Protein AF-A0A1B6DDQ6-F1 (afdb_monomer)

Sequence (198 aa):
MDGQNCTFGACGAVAGVKNPIALARSICDAQRMPLTLGRVPPCLLVGSGANSWAKENNITTVDPVTLISEKALKTNHYCKKKLAKYEAFINDKNVTLNIEESPLDTIGAVAIDNEGNIAAACSSGGVMLKHSGRVGQAAAYGSGCWADKAVGIVTSGCGEYLMLTNLARETARTLENSNMATTGVYNSITNNFIRKCY

Structure (mmCIF, N/CA/C/O backbone):
data_AF-A0A1B6DDQ6-F1
#
_entry.id   AF-A0A1B6DDQ6-F1
#
loop_
_atom_site.group_PDB
_atom_site.id
_atom_site.type_symbol
_atom_site.label_atom_id
_atom_site.label_alt_id
_atom_site.label_comp_id
_atom_site.label_asym_id
_atom_site.label_entity_id
_atom_site.label_seq_id
_atom_site.pdbx_PDB_ins_code
_atom_site.Cartn_x
_atom_site.Cartn_y
_atom_site.Cartn_z
_atom_site.occupancy
_atom_site.B_iso_or_equiv
_atom_site.auth_seq_id
_atom_site.auth_comp_id
_atom_site.auth_asym_id
_atom_site.auth_atom_id
_atom_site.pdbx_PDB_model_num
ATOM 1 N N . MET A 1 1 ? 2.138 -3.687 -7.253 1.00 97.56 1 MET A N 1
ATOM 2 C CA . MET A 1 1 ? 2.596 -3.157 -8.548 1.00 97.56 1 MET A CA 1
ATOM 3 C C . MET A 1 1 ? 3.413 -4.232 -9.232 1.00 97.56 1 MET A C 1
ATOM 5 O O . MET A 1 1 ? 4.200 -4.889 -8.556 1.00 97.56 1 MET A O 1
ATOM 9 N N . ASP A 1 2 ? 3.172 -4.425 -10.521 1.00 97.50 2 ASP A N 1
ATOM 10 C CA . ASP A 1 2 ? 3.933 -5.320 -11.396 1.00 97.50 2 ASP A CA 1
ATOM 11 C C . ASP A 1 2 ? 4.871 -4.463 -12.254 1.00 97.50 2 ASP A C 1
ATOM 13 O O . ASP A 1 2 ? 4.400 -3.603 -13.002 1.00 97.50 2 ASP A O 1
ATOM 17 N N . GLY A 1 3 ? 6.179 -4.671 -12.109 1.00 96.19 3 GLY A N 1
ATOM 18 C CA . GLY A 1 3 ? 7.209 -3.886 -12.780 1.00 96.19 3 GLY A CA 1
ATOM 19 C C . GLY A 1 3 ? 7.394 -4.215 -14.258 1.00 96.19 3 GLY A C 1
ATOM 20 O O . GLY A 1 3 ? 7.932 -3.392 -14.997 1.00 96.19 3 GLY A O 1
ATOM 21 N N . GLN A 1 4 ? 6.902 -5.365 -14.727 1.00 94.06 4 GLN A N 1
ATOM 22 C CA . GLN A 1 4 ? 6.989 -5.737 -16.139 1.00 94.06 4 GLN A CA 1
ATOM 23 C C . GLN A 1 4 ? 6.049 -4.876 -16.994 1.00 94.06 4 GLN A C 1
ATOM 25 O O . GLN A 1 4 ? 6.443 -4.361 -18.043 1.00 94.06 4 GLN A O 1
ATOM 30 N N . ASN A 1 5 ? 4.814 -4.708 -16.514 1.00 90.44 5 ASN A N 1
ATOM 31 C CA . ASN A 1 5 ? 3.720 -4.060 -17.242 1.00 90.44 5 ASN A CA 1
ATOM 32 C C . ASN A 1 5 ? 3.344 -2.685 -16.671 1.00 90.44 5 ASN A C 1
ATOM 34 O O . ASN A 1 5 ? 2.422 -2.040 -17.166 1.00 90.44 5 ASN A O 1
ATOM 38 N N . CYS A 1 6 ? 4.020 -2.252 -15.604 1.00 88.88 6 CYS A N 1
ATOM 39 C CA . CYS A 1 6 ? 3.721 -1.035 -14.846 1.00 88.88 6 CYS A CA 1
ATOM 40 C C . CYS A 1 6 ? 2.265 -0.954 -14.338 1.00 88.88 6 CYS A C 1
ATOM 42 O O . CYS A 1 6 ? 1.764 0.135 -14.058 1.00 88.88 6 CYS A O 1
ATOM 44 N N . THR A 1 7 ? 1.569 -2.090 -14.200 1.00 95.69 7 THR A N 1
ATOM 45 C CA . THR A 1 7 ? 0.194 -2.124 -13.681 1.00 95.69 7 THR A CA 1
ATOM 46 C C . THR A 1 7 ? 0.183 -1.979 -12.163 1.00 95.69 7 THR A C 1
ATOM 48 O O . THR A 1 7 ? 1.021 -2.550 -11.449 1.00 95.69 7 THR A O 1
ATOM 51 N N . PHE A 1 8 ? -0.804 -1.249 -11.648 1.00 97.88 8 PHE A N 1
ATOM 52 C CA . PHE A 1 8 ? -0.940 -0.960 -10.225 1.00 97.88 8 PHE A CA 1
ATOM 53 C C . PHE A 1 8 ? -2.370 -1.194 -9.763 1.00 97.88 8 PHE A C 1
ATOM 55 O O . PHE A 1 8 ? -3.286 -0.561 -10.264 1.00 97.88 8 PHE A O 1
ATOM 62 N N . GLY A 1 9 ? -2.563 -2.066 -8.779 1.00 98.31 9 GLY A N 1
ATOM 63 C CA . GLY A 1 9 ? -3.847 -2.239 -8.110 1.00 98.31 9 GLY A CA 1
ATOM 64 C C . GLY A 1 9 ? -3.752 -1.856 -6.643 1.00 98.31 9 GLY A C 1
ATOM 65 O O . GLY A 1 9 ? -2.768 -2.187 -5.977 1.00 98.31 9 GLY A O 1
ATOM 66 N N . ALA A 1 10 ? -4.778 -1.179 -6.139 1.00 98.56 10 ALA A N 1
ATOM 67 C CA . ALA A 1 10 ? -4.873 -0.782 -4.745 1.00 98.56 10 ALA A CA 1
ATOM 68 C C . ALA A 1 10 ? -6.317 -0.764 -4.242 1.00 98.56 10 ALA A C 1
ATOM 70 O O . ALA A 1 10 ? -7.275 -0.602 -5.000 1.00 98.56 10 ALA A O 1
ATOM 71 N N . CYS A 1 11 ? -6.460 -0.881 -2.924 1.00 98.50 11 CYS A N 1
ATOM 72 C CA . CYS A 1 11 ? -7.722 -0.657 -2.240 1.00 98.50 11 CYS A CA 1
ATOM 73 C C . CYS A 1 11 ? -7.533 0.194 -0.980 1.00 98.50 11 CYS A C 1
ATOM 75 O O . CYS A 1 11 ? -6.566 0.005 -0.242 1.00 98.50 11 CYS A O 1
ATOM 77 N N . GLY A 1 12 ? -8.464 1.110 -0.713 1.00 97.69 12 GLY A N 1
ATOM 78 C CA . GLY A 1 12 ? -8.412 2.018 0.438 1.00 97.69 12 GLY A CA 1
ATOM 79 C C . GLY A 1 12 ? -9.696 2.008 1.263 1.00 97.69 12 GLY A C 1
ATOM 80 O O . GLY A 1 12 ? -10.779 1.761 0.740 1.00 97.69 12 GLY A O 1
ATOM 81 N N . ALA A 1 13 ? -9.580 2.283 2.565 1.00 96.88 13 ALA A N 1
ATOM 82 C CA . ALA A 1 13 ? -10.722 2.377 3.485 1.00 96.88 13 ALA A CA 1
ATOM 83 C C . ALA A 1 13 ? -11.722 1.201 3.367 1.00 96.88 13 ALA A C 1
ATOM 85 O O . ALA A 1 13 ? -12.933 1.391 3.448 1.00 96.88 13 ALA A O 1
ATOM 86 N N . VAL A 1 14 ? -11.211 -0.014 3.145 1.00 96.38 14 VAL A N 1
ATOM 87 C CA . VAL A 1 14 ? -12.024 -1.218 2.960 1.00 96.38 14 VAL A CA 1
ATOM 88 C C . VAL A 1 14 ? -12.113 -1.996 4.271 1.00 96.38 14 VAL A C 1
ATOM 90 O O . VAL A 1 14 ? -11.100 -2.353 4.869 1.00 96.38 14 VAL A O 1
ATOM 93 N N . ALA A 1 15 ? -13.337 -2.244 4.730 1.00 95.62 15 ALA A N 1
ATOM 94 C CA . ALA A 1 15 ? -13.612 -3.076 5.895 1.00 95.62 15 ALA A CA 1
ATOM 95 C C . ALA A 1 15 ? -14.066 -4.476 5.460 1.00 95.62 15 ALA A C 1
ATOM 97 O O . ALA A 1 15 ? -14.663 -4.641 4.393 1.00 95.62 15 ALA A O 1
ATOM 98 N N . GLY A 1 16 ? -13.790 -5.479 6.296 1.00 96.44 16 GLY A N 1
ATOM 99 C CA . GLY A 1 16 ? -14.309 -6.837 6.115 1.00 96.44 16 GLY A CA 1
ATOM 100 C C . GLY A 1 16 ? -13.678 -7.628 4.969 1.00 96.44 16 GLY A C 1
ATOM 101 O O . GLY A 1 16 ? -14.209 -8.663 4.594 1.00 96.44 16 GLY A O 1
ATOM 102 N N . VAL A 1 17 ? -12.555 -7.187 4.400 1.00 97.88 17 VAL A N 1
ATOM 103 C CA . VAL A 1 17 ? -11.756 -7.992 3.460 1.00 97.88 17 VAL A CA 1
ATOM 104 C C . VAL A 1 17 ? -10.605 -8.611 4.241 1.00 97.88 17 VAL A C 1
ATOM 106 O O . VAL A 1 17 ? -9.775 -7.880 4.779 1.00 97.88 17 VAL A O 1
ATOM 109 N N . LYS A 1 18 ? -10.544 -9.949 4.312 1.00 97.56 18 LYS A N 1
ATOM 110 C CA . LYS A 1 18 ? -9.567 -10.656 5.162 1.00 97.56 18 LYS A CA 1
ATOM 111 C C . LYS A 1 18 ? -8.121 -10.349 4.763 1.00 97.56 18 LYS A C 1
ATOM 113 O O . LYS A 1 18 ? -7.266 -10.191 5.624 1.00 97.56 18 LYS A O 1
ATOM 118 N N . ASN A 1 19 ? -7.862 -10.253 3.459 1.00 97.62 19 ASN A N 1
ATOM 119 C CA . ASN A 1 19 ? -6.538 -9.984 2.904 1.00 97.62 19 ASN A CA 1
ATOM 120 C C . ASN A 1 19 ? -6.630 -8.824 1.898 1.00 97.62 19 ASN A C 1
ATOM 122 O O . ASN A 1 19 ? -6.838 -9.078 0.709 1.00 97.62 19 ASN A O 1
ATOM 126 N N . PRO A 1 20 ? -6.479 -7.556 2.328 1.00 98.00 20 PRO A N 1
ATOM 127 C CA . PRO A 1 20 ? -6.556 -6.403 1.425 1.00 98.00 20 PRO A CA 1
ATOM 128 C C . PRO A 1 20 ? -5.587 -6.489 0.238 1.00 98.00 20 PRO A C 1
ATOM 130 O O . PRO A 1 20 ? -5.920 -6.065 -0.864 1.00 98.00 20 PRO A O 1
ATOM 133 N N . ILE A 1 21 ? -4.419 -7.116 0.420 1.00 98.25 21 ILE A N 1
ATOM 134 C CA . ILE A 1 21 ? -3.453 -7.281 -0.671 1.00 98.25 21 ILE A CA 1
ATOM 135 C C . ILE A 1 21 ? -3.954 -8.206 -1.793 1.00 98.25 21 ILE A C 1
ATOM 137 O O . ILE A 1 21 ? -3.622 -7.984 -2.953 1.00 98.25 21 ILE A O 1
ATOM 141 N N . ALA A 1 22 ? -4.802 -9.194 -1.484 1.00 98.38 22 ALA A N 1
ATOM 142 C CA . ALA A 1 22 ? -5.423 -10.046 -2.499 1.00 98.38 22 ALA A CA 1
ATOM 143 C C . ALA A 1 22 ? -6.441 -9.260 -3.342 1.00 98.38 22 ALA A C 1
ATOM 145 O O . ALA A 1 22 ? -6.517 -9.441 -4.556 1.00 98.38 22 ALA A O 1
ATOM 146 N N . LEU A 1 23 ? -7.168 -8.327 -2.717 1.00 98.56 23 LEU A N 1
ATOM 147 C CA . LEU A 1 23 ? -8.045 -7.397 -3.426 1.00 98.56 23 LEU A CA 1
ATOM 148 C C . LEU A 1 23 ? -7.253 -6.444 -4.325 1.00 98.56 23 LEU A C 1
ATOM 150 O O . LEU A 1 23 ? -7.570 -6.313 -5.504 1.00 98.56 23 LEU A O 1
ATOM 154 N N . ALA A 1 24 ? -6.186 -5.837 -3.803 1.00 98.50 24 ALA A N 1
ATOM 155 C CA . ALA A 1 24 ? -5.287 -5.005 -4.598 1.00 98.50 24 ALA A CA 1
ATOM 156 C C . ALA A 1 24 ? -4.697 -5.779 -5.794 1.00 98.50 24 ALA A C 1
ATOM 158 O O . ALA A 1 24 ? -4.642 -5.248 -6.901 1.00 98.50 24 ALA A O 1
ATOM 159 N N . ARG A 1 25 ? -4.322 -7.052 -5.602 1.00 98.06 25 ARG A N 1
ATOM 160 C CA . ARG A 1 25 ? -3.847 -7.928 -6.680 1.00 98.06 25 ARG A CA 1
ATOM 161 C C . ARG A 1 25 ? -4.918 -8.169 -7.747 1.00 98.06 25 ARG A C 1
ATOM 163 O O . ARG A 1 25 ? -4.622 -7.977 -8.918 1.00 98.06 25 ARG A O 1
ATOM 170 N N . SER A 1 26 ? -6.149 -8.503 -7.357 1.00 98.06 26 SER A N 1
ATOM 171 C CA . SER A 1 26 ? -7.269 -8.678 -8.297 1.00 98.06 26 SER A CA 1
ATOM 172 C C . SER A 1 26 ? -7.524 -7.420 -9.139 1.00 98.06 26 SER A C 1
ATOM 174 O O . SER A 1 26 ? -7.679 -7.518 -10.353 1.00 98.06 26 SER A O 1
ATOM 176 N N . ILE A 1 27 ? -7.491 -6.232 -8.522 1.00 98.19 27 ILE A N 1
ATOM 177 C CA . ILE A 1 27 ? -7.623 -4.943 -9.226 1.00 98.19 27 ILE A CA 1
ATOM 178 C C . ILE A 1 27 ? -6.448 -4.719 -10.195 1.00 98.19 27 ILE A C 1
ATOM 180 O O . ILE A 1 27 ? -6.629 -4.196 -11.293 1.00 98.19 27 ILE A O 1
ATOM 184 N N . CYS A 1 28 ? -5.235 -5.121 -9.805 1.00 97.50 28 CYS A N 1
ATOM 185 C CA . CYS A 1 28 ? -4.045 -5.042 -10.654 1.00 97.50 28 CYS A CA 1
ATOM 186 C C . CYS A 1 28 ? -4.171 -5.945 -11.888 1.00 97.50 28 CYS A C 1
ATOM 188 O O . CYS A 1 28 ? -3.919 -5.502 -13.004 1.00 97.50 28 CYS A O 1
ATOM 190 N N . ASP A 1 29 ? -4.586 -7.196 -11.691 1.00 96.12 29 ASP A N 1
ATOM 191 C CA . ASP A 1 29 ? -4.710 -8.181 -12.767 1.00 96.12 29 ASP A CA 1
ATOM 192 C C . ASP A 1 29 ? -5.837 -7.806 -13.744 1.00 96.12 29 ASP A C 1
ATOM 194 O O . ASP A 1 29 ? -5.683 -7.960 -14.955 1.00 96.12 29 ASP A O 1
ATOM 198 N N . ALA A 1 30 ? -6.939 -7.235 -13.243 1.00 95.19 30 ALA A N 1
ATOM 199 C CA . ALA A 1 30 ? -8.066 -6.794 -14.065 1.00 95.19 30 ALA A CA 1
ATOM 200 C C . ALA A 1 30 ? -7.700 -5.700 -15.084 1.00 95.19 30 ALA A C 1
ATOM 202 O O . ALA A 1 30 ? -8.363 -5.583 -16.110 1.00 95.19 30 ALA A O 1
ATOM 203 N N . GLN A 1 31 ? -6.627 -4.933 -14.857 1.00 94.69 31 GLN A N 1
ATOM 204 C CA . GLN A 1 31 ? -6.143 -3.929 -15.817 1.00 94.69 31 GLN A CA 1
ATOM 205 C C . GLN A 1 31 ? -5.572 -4.526 -17.102 1.00 94.69 31 GLN A C 1
ATOM 207 O O . GLN A 1 31 ? -5.441 -3.814 -18.095 1.00 94.69 31 GLN A O 1
ATOM 212 N N . ARG A 1 32 ? -5.257 -5.825 -17.112 1.00 90.25 32 ARG A N 1
ATOM 213 C CA . ARG A 1 32 ? -4.755 -6.521 -18.303 1.00 90.25 32 ARG A CA 1
ATOM 214 C C . ARG A 1 32 ? -5.850 -6.771 -19.343 1.00 90.25 32 ARG A C 1
ATOM 216 O O . ARG A 1 32 ? -5.534 -7.094 -20.482 1.00 90.25 32 ARG A O 1
ATOM 223 N N . MET A 1 33 ? -7.120 -6.622 -18.959 1.00 89.62 33 MET A N 1
ATOM 224 C CA . MET A 1 33 ? -8.271 -6.876 -19.820 1.00 89.62 33 MET A CA 1
ATOM 225 C C . MET A 1 33 ? -9.083 -5.589 -20.005 1.00 89.62 33 MET A C 1
ATOM 227 O O . MET A 1 33 ? -9.480 -4.978 -19.013 1.00 89.62 33 MET A O 1
ATOM 231 N N . PRO A 1 34 ? -9.374 -5.156 -21.244 1.00 87.69 34 PRO A N 1
ATOM 232 C CA . PRO A 1 34 ? -10.226 -3.995 -21.468 1.00 87.69 34 PRO A CA 1
ATOM 233 C C . PRO A 1 34 ? -11.665 -4.290 -21.028 1.00 87.69 34 PRO A C 1
ATOM 235 O O . PRO A 1 34 ? -12.153 -5.416 -21.146 1.00 87.69 34 PRO A O 1
ATOM 238 N N . LEU A 1 35 ? -12.374 -3.263 -20.562 1.00 91.06 35 LEU A N 1
ATOM 239 C CA . LEU A 1 35 ? -13.801 -3.378 -20.280 1.00 91.06 35 LEU A CA 1
ATOM 240 C C . LEU A 1 35 ? -14.626 -3.108 -21.543 1.00 91.06 35 LEU A C 1
ATOM 242 O O . LEU A 1 35 ? -14.192 -2.439 -22.485 1.00 91.06 35 LEU A O 1
ATOM 246 N N . THR A 1 36 ? -15.869 -3.591 -21.536 1.00 91.69 36 THR A N 1
ATOM 247 C CA . THR A 1 36 ? -16.839 -3.300 -22.597 1.00 91.69 36 THR A CA 1
ATOM 248 C C . THR A 1 36 ? -17.023 -1.794 -22.789 1.00 91.69 36 THR A C 1
ATOM 250 O O . THR A 1 36 ? -16.913 -1.010 -21.837 1.00 91.69 36 THR A O 1
ATOM 253 N N . LEU A 1 37 ? -17.339 -1.404 -24.029 1.00 93.56 37 LEU A N 1
ATOM 254 C CA . LEU A 1 37 ? -17.532 -0.009 -24.446 1.00 93.56 37 LEU A CA 1
ATOM 255 C C . LEU A 1 37 ? -16.270 0.864 -24.307 1.00 93.56 37 LEU A C 1
ATOM 257 O O . LEU A 1 37 ? -16.374 2.068 -24.096 1.00 93.56 37 LEU A O 1
ATOM 261 N N . GLY A 1 38 ? -15.076 0.266 -24.398 1.00 90.56 38 GLY A N 1
ATOM 262 C CA . GLY A 1 38 ? -13.806 1.000 -24.348 1.00 90.56 38 GLY A CA 1
ATOM 263 C C . GLY A 1 38 ? -13.482 1.593 -22.975 1.00 90.56 38 GLY A C 1
ATOM 264 O O . GLY A 1 38 ? -12.662 2.503 -22.872 1.00 90.56 38 GLY A O 1
ATOM 265 N N . ARG A 1 39 ? -14.131 1.108 -21.910 1.00 92.94 39 ARG A N 1
ATOM 266 C CA . ARG A 1 39 ? -13.867 1.579 -20.549 1.00 92.94 39 ARG A CA 1
ATOM 267 C C . ARG A 1 39 ? -12.510 1.074 -20.054 1.00 92.94 39 ARG A C 1
ATOM 269 O O . ARG A 1 39 ? -12.088 -0.042 -20.358 1.00 92.94 39 ARG A O 1
ATOM 276 N N . VAL A 1 40 ? -11.859 1.897 -19.238 1.00 92.25 40 VAL A N 1
ATOM 277 C CA . VAL A 1 40 ? -10.576 1.574 -18.606 1.00 92.25 40 VAL A CA 1
ATOM 278 C C . VAL A 1 40 ? -10.838 0.922 -17.242 1.00 92.25 40 VAL A C 1
ATOM 280 O O . VAL A 1 40 ? -11.601 1.487 -16.451 1.00 92.25 40 VAL A O 1
ATOM 283 N N . PRO A 1 41 ? -10.252 -0.253 -16.947 1.00 95.06 41 PRO A N 1
ATOM 284 C CA . PRO A 1 41 ? -10.349 -0.868 -15.626 1.00 95.06 41 PRO A CA 1
ATOM 285 C C . PRO A 1 41 ? -9.794 0.045 -14.519 1.00 95.06 41 PRO A C 1
ATOM 287 O O . PRO A 1 41 ? -8.826 0.774 -14.750 1.00 95.06 41 PRO A O 1
ATOM 290 N N . PRO A 1 42 ? -10.362 0.010 -13.302 1.00 96.56 42 PRO A N 1
ATOM 291 C CA . PRO A 1 42 ? -9.855 0.812 -12.198 1.00 96.56 42 PRO A CA 1
ATOM 292 C C . PRO A 1 42 ? -8.483 0.308 -11.726 1.00 96.56 42 PRO A C 1
ATOM 294 O O . PRO A 1 42 ? -8.228 -0.893 -11.691 1.00 96.56 42 PRO A O 1
ATOM 297 N N . CYS A 1 43 ? -7.628 1.227 -11.279 1.00 97.25 43 CYS A N 1
ATOM 298 C CA . CYS A 1 43 ? -6.375 0.911 -10.582 1.00 97.25 43 CYS A CA 1
ATOM 299 C C . CYS A 1 43 ? -6.480 1.059 -9.052 1.00 97.25 43 CYS A C 1
ATOM 301 O O . CYS A 1 43 ? -5.635 0.565 -8.307 1.00 97.25 43 CYS A O 1
ATOM 303 N N . LEU A 1 44 ? -7.537 1.715 -8.568 1.00 98.25 44 LEU A N 1
ATOM 304 C CA . LEU A 1 44 ? -7.804 1.954 -7.154 1.00 98.25 44 LEU A CA 1
ATOM 305 C C . LEU A 1 44 ? -9.313 1.913 -6.900 1.00 98.25 44 LEU A C 1
ATOM 307 O O . LEU A 1 44 ? -10.075 2.598 -7.580 1.00 98.25 44 LEU A O 1
ATOM 311 N N . LEU A 1 45 ? -9.736 1.156 -5.888 1.00 98.50 45 LEU A N 1
ATOM 312 C CA . LEU A 1 45 ? -11.113 1.158 -5.387 1.00 98.50 45 LEU A CA 1
ATOM 313 C C . LEU A 1 45 ? -11.136 1.428 -3.884 1.00 98.50 45 LEU A C 1
ATOM 315 O O . LEU A 1 45 ? -10.224 1.042 -3.156 1.00 98.50 45 LEU A O 1
ATOM 319 N N . VAL A 1 46 ? -12.193 2.066 -3.385 1.00 98.44 46 VAL A N 1
ATOM 320 C CA . VAL A 1 46 ? -12.308 2.387 -1.955 1.00 98.44 46 VAL A CA 1
ATOM 321 C C . VAL A 1 46 ? -13.668 2.021 -1.374 1.00 98.44 46 VAL A C 1
ATOM 323 O O . VAL A 1 46 ? -14.648 1.854 -2.103 1.00 98.44 46 VAL A O 1
ATOM 326 N N . GLY A 1 47 ? -13.722 1.895 -0.048 1.00 97.06 47 GLY A N 1
ATOM 327 C CA . GLY A 1 47 ? -14.972 1.783 0.703 1.00 97.06 47 GLY A CA 1
ATOM 328 C C . GLY A 1 47 ? -15.867 0.626 0.250 1.00 97.06 47 GLY A C 1
ATOM 329 O O . GLY A 1 47 ? -15.412 -0.503 0.051 1.00 97.06 47 GLY A O 1
ATOM 330 N N . SER A 1 48 ? -17.162 0.909 0.092 1.00 96.88 48 SER A N 1
ATOM 331 C CA . SER A 1 48 ? -18.171 -0.080 -0.310 1.00 96.88 48 SER A CA 1
ATOM 332 C C . SER A 1 48 ? -17.980 -0.599 -1.739 1.00 96.88 48 SER A C 1
ATOM 334 O O . SER A 1 48 ? -18.255 -1.772 -1.991 1.00 96.88 48 SER A O 1
ATOM 336 N N . GLY A 1 49 ? -17.459 0.221 -2.658 1.00 97.75 49 GLY A N 1
ATOM 337 C CA . GLY A 1 49 ? -17.144 -0.20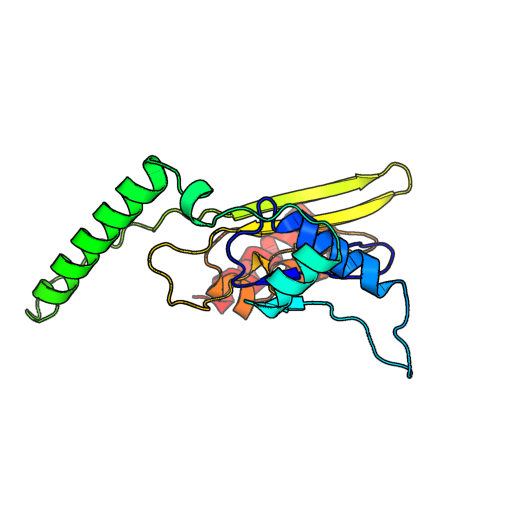7 -4.025 1.00 97.75 49 GLY A CA 1
ATOM 338 C C . GLY A 1 49 ? -16.047 -1.273 -4.051 1.00 97.75 49 GLY A C 1
ATOM 339 O O . GLY A 1 49 ? -16.195 -2.302 -4.703 1.00 97.75 49 GLY A O 1
ATOM 340 N N . ALA A 1 50 ? -14.996 -1.088 -3.246 1.00 98.19 50 ALA A N 1
ATOM 341 C CA . ALA A 1 50 ? -13.945 -2.091 -3.064 1.00 98.19 50 ALA A CA 1
ATOM 342 C C . 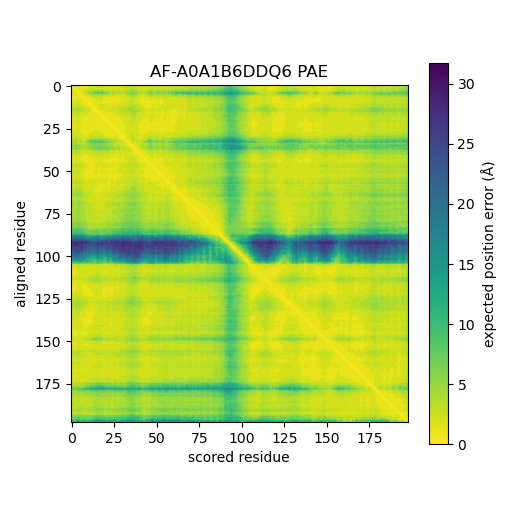ALA A 1 50 ? -14.470 -3.389 -2.421 1.00 98.19 50 ALA A C 1
ATOM 344 O O . ALA A 1 50 ? -14.054 -4.483 -2.798 1.00 98.19 50 ALA A O 1
ATOM 345 N N . ASN A 1 51 ? -15.403 -3.285 -1.469 1.00 97.12 51 ASN A N 1
ATOM 346 C CA . ASN A 1 51 ? -16.035 -4.456 -0.851 1.00 97.12 51 ASN A CA 1
ATOM 347 C C . ASN A 1 51 ? -16.922 -5.228 -1.847 1.00 97.12 51 ASN A C 1
ATOM 349 O O . ASN A 1 51 ? -16.906 -6.457 -1.854 1.00 97.12 51 ASN A O 1
ATOM 353 N N . SER A 1 52 ? -17.654 -4.516 -2.707 1.00 98.06 52 SER A N 1
ATOM 354 C CA . SER A 1 52 ? -18.487 -5.124 -3.756 1.00 98.06 52 SER A CA 1
ATOM 355 C C . SER A 1 52 ? -17.619 -5.866 -4.771 1.00 98.06 52 SER A C 1
ATOM 357 O O . SER A 1 52 ? -17.847 -7.048 -5.013 1.00 98.06 52 SER A O 1
ATOM 359 N N . TRP A 1 53 ? -16.529 -5.235 -5.225 1.00 98.12 53 TRP A N 1
ATOM 360 C CA . TRP A 1 53 ? -15.529 -5.881 -6.078 1.00 98.12 53 TRP A CA 1
ATOM 361 C C . TRP A 1 53 ? -14.969 -7.160 -5.449 1.00 98.12 53 TRP A C 1
ATOM 363 O O . TRP A 1 53 ? -14.824 -8.174 -6.130 1.00 98.12 53 TRP A O 1
ATOM 373 N N . ALA A 1 54 ? -14.663 -7.130 -4.146 1.00 98.19 54 ALA A N 1
ATOM 374 C CA . ALA A 1 54 ? -14.158 -8.300 -3.436 1.00 98.19 54 ALA A CA 1
ATOM 375 C C . ALA A 1 54 ? -15.140 -9.480 -3.504 1.00 98.19 54 ALA A C 1
ATOM 377 O O . ALA A 1 54 ? -14.722 -10.600 -3.788 1.00 98.19 54 ALA A O 1
ATOM 378 N N . LYS A 1 55 ? -16.437 -9.225 -3.306 1.00 97.56 55 LYS A N 1
ATOM 379 C CA . LYS A 1 55 ? -17.486 -10.252 -3.395 1.00 97.56 55 LYS A CA 1
ATOM 380 C C . LYS A 1 55 ? -17.635 -10.793 -4.815 1.00 97.56 55 LYS A C 1
ATOM 382 O O . LYS A 1 55 ? -17.658 -12.004 -4.999 1.00 97.56 55 LYS A O 1
ATOM 387 N N . GLU A 1 56 ? -17.688 -9.907 -5.806 1.00 97.25 56 GLU A N 1
ATOM 388 C CA . GLU A 1 56 ? -17.831 -10.266 -7.224 1.00 97.25 56 GLU A CA 1
ATOM 389 C C . GLU A 1 56 ? -16.654 -11.109 -7.738 1.00 97.25 56 GLU A C 1
ATOM 391 O O . GLU A 1 56 ? -16.838 -12.000 -8.562 1.00 97.25 56 GLU A O 1
ATOM 396 N N . ASN A 1 57 ? -15.450 -10.868 -7.212 1.00 97.06 57 ASN A N 1
ATOM 397 C CA . ASN A 1 57 ? -14.223 -11.565 -7.603 1.00 97.06 57 ASN A CA 1
ATOM 398 C C . ASN A 1 57 ? -13.829 -12.695 -6.633 1.00 97.06 57 ASN A C 1
ATOM 400 O O . ASN A 1 57 ? -12.676 -13.123 -6.627 1.00 97.06 57 ASN A O 1
ATOM 404 N N . ASN A 1 58 ? -14.765 -13.189 -5.814 1.00 97.19 58 ASN A N 1
ATOM 405 C CA . ASN A 1 58 ? -14.564 -14.318 -4.892 1.00 97.19 58 ASN A CA 1
ATOM 406 C C . ASN A 1 58 ? -13.397 -14.141 -3.895 1.00 97.19 58 ASN A C 1
ATOM 408 O O . ASN A 1 58 ? -12.772 -15.110 -3.458 1.00 97.19 58 ASN A O 1
ATOM 412 N N . ILE A 1 59 ? -13.095 -12.903 -3.502 1.00 98.06 59 ILE A N 1
ATOM 413 C CA . ILE A 1 59 ? -12.105 -12.599 -2.467 1.00 98.06 59 ILE A CA 1
ATOM 414 C C . ILE A 1 59 ? -12.757 -12.766 -1.095 1.00 98.06 59 ILE A C 1
ATOM 416 O O . ILE A 1 59 ? -13.850 -12.262 -0.843 1.00 98.06 59 ILE A O 1
ATOM 420 N N . THR A 1 60 ? -12.066 -13.437 -0.169 1.00 97.88 60 THR A N 1
ATOM 421 C CA . THR A 1 60 ? -12.598 -13.728 1.168 1.00 97.88 60 THR A CA 1
ATOM 422 C C . THR A 1 60 ? -12.978 -12.459 1.936 1.00 97.88 60 THR A C 1
ATOM 424 O O . THR A 1 60 ? -12.112 -11.711 2.412 1.00 97.88 60 THR A O 1
ATOM 427 N N . THR A 1 61 ? -14.283 -12.270 2.126 1.00 97.81 61 THR A N 1
ATOM 428 C CA . THR A 1 61 ? -14.848 -11.265 3.027 1.00 97.81 61 THR A CA 1
ATOM 429 C C . THR A 1 61 ? -15.284 -11.891 4.347 1.00 97.81 61 THR A C 1
ATOM 431 O O . THR A 1 61 ? -15.793 -13.008 4.368 1.00 97.81 61 THR A O 1
ATOM 434 N N . VAL A 1 62 ? -15.106 -11.163 5.442 1.00 97.69 62 VAL A N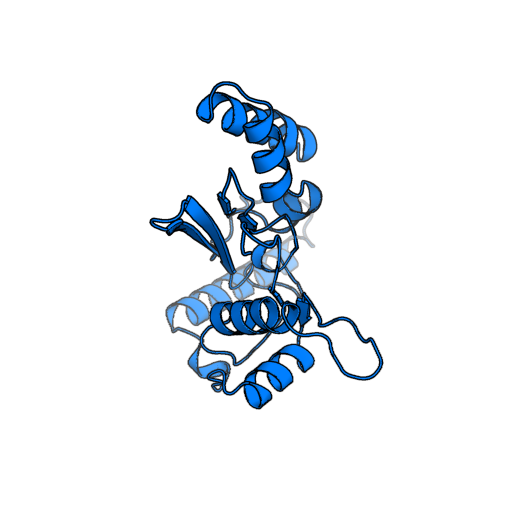 1
ATOM 435 C CA . VAL A 1 62 ? -15.466 -11.557 6.809 1.00 97.69 62 VAL A CA 1
ATOM 436 C C . VAL A 1 62 ? -16.173 -10.403 7.510 1.00 97.69 62 VAL A C 1
ATOM 438 O O . VAL A 1 62 ? -16.100 -9.256 7.061 1.00 97.69 62 VAL A O 1
ATOM 441 N N . ASP A 1 63 ? -16.820 -10.685 8.638 1.00 97.31 63 ASP A N 1
ATOM 442 C CA . ASP A 1 63 ? -17.285 -9.625 9.530 1.00 97.31 63 ASP A CA 1
ATOM 443 C C . ASP A 1 63 ? -16.067 -8.809 10.022 1.00 97.31 63 ASP A C 1
ATOM 445 O O . ASP A 1 63 ? -15.128 -9.405 10.570 1.00 97.31 63 ASP A O 1
ATOM 449 N N . PRO A 1 64 ? -16.042 -7.469 9.838 1.00 95.56 64 PRO A N 1
ATOM 450 C CA . PRO A 1 64 ? -14.960 -6.611 10.314 1.00 95.56 64 PRO A CA 1
ATOM 451 C C . PRO A 1 64 ? -14.576 -6.833 11.781 1.00 95.56 64 PRO A C 1
ATOM 453 O O . PRO A 1 64 ? -13.401 -6.690 12.115 1.00 95.56 64 PRO A O 1
ATOM 456 N N . VAL A 1 65 ? -15.524 -7.210 12.645 1.00 96.19 65 VAL A N 1
ATOM 457 C CA . VAL A 1 65 ? -15.275 -7.460 14.074 1.00 96.19 65 VAL A CA 1
ATOM 458 C C . VAL A 1 65 ? -14.282 -8.606 14.282 1.00 96.19 65 VAL A C 1
ATOM 460 O O . VAL A 1 65 ? -13.445 -8.534 15.178 1.00 96.19 65 VAL A O 1
ATOM 463 N N . THR A 1 66 ? -14.291 -9.619 13.412 1.00 96.62 66 THR A N 1
ATOM 464 C CA . THR A 1 66 ? -13.369 -10.768 13.498 1.00 96.62 66 THR A CA 1
ATOM 465 C C . THR A 1 66 ? -11.915 -10.412 13.191 1.00 96.62 66 THR A C 1
ATOM 467 O O . THR A 1 66 ? -11.011 -11.169 13.536 1.00 96.62 66 THR A O 1
ATOM 470 N N . LEU A 1 67 ? -11.671 -9.264 12.551 1.00 95.69 67 LEU A N 1
ATOM 471 C CA . LEU A 1 67 ? -10.325 -8.773 12.246 1.00 95.69 67 LEU A CA 1
ATOM 472 C C . LEU A 1 67 ? -9.708 -8.006 13.423 1.00 95.69 67 LEU A C 1
ATOM 474 O O . LEU A 1 67 ? -8.533 -7.640 13.378 1.00 95.69 67 LEU A O 1
ATOM 478 N N . ILE A 1 68 ? -10.488 -7.733 14.469 1.00 95.69 68 ILE A N 1
ATOM 479 C CA . ILE A 1 68 ? -10.047 -6.950 15.614 1.00 95.69 68 ILE A CA 1
ATOM 480 C C . ILE A 1 68 ? -9.437 -7.887 16.661 1.00 95.69 68 ILE A C 1
ATOM 482 O O . ILE A 1 68 ? -10.126 -8.700 17.270 1.00 95.69 68 ILE A O 1
ATOM 486 N N . SER A 1 69 ? -8.135 -7.741 16.913 1.00 94.50 69 SER A N 1
ATOM 487 C CA . SER A 1 69 ? -7.453 -8.485 17.977 1.00 94.50 69 SER A CA 1
ATOM 488 C C . SER A 1 69 ? -7.678 -7.860 19.357 1.00 94.50 69 SER A C 1
ATOM 490 O O . SER A 1 69 ? -7.873 -6.649 19.493 1.00 94.50 69 SER A O 1
ATOM 492 N N . GLU A 1 70 ? -7.544 -8.664 20.416 1.00 96.12 70 GLU A N 1
ATOM 493 C CA . GLU A 1 70 ? -7.590 -8.162 21.796 1.00 96.12 70 GLU A CA 1
ATOM 494 C C . GLU A 1 70 ? -6.545 -7.070 22.061 1.00 96.12 70 GLU A C 1
ATOM 496 O O . GLU A 1 70 ? -6.816 -6.090 22.760 1.00 96.12 70 GLU A O 1
ATOM 501 N N . LYS A 1 71 ? -5.345 -7.215 21.480 1.00 93.06 71 LYS A N 1
ATOM 502 C CA . LYS A 1 71 ? -4.281 -6.208 21.571 1.00 93.06 71 LYS A CA 1
ATOM 503 C C . LYS A 1 71 ? -4.733 -4.891 20.937 1.00 93.06 71 LYS A C 1
ATOM 505 O O . LYS A 1 71 ? -4.597 -3.848 21.571 1.00 93.06 71 LYS A O 1
ATOM 510 N N . ALA A 1 72 ? -5.321 -4.938 19.740 1.00 92.12 72 ALA A N 1
ATOM 511 C CA . ALA A 1 72 ? -5.820 -3.749 19.052 1.00 92.12 72 ALA A CA 1
ATOM 512 C C . ALA A 1 72 ? -6.938 -3.048 19.842 1.00 92.12 72 ALA A C 1
ATOM 514 O O . ALA A 1 72 ? -6.932 -1.820 19.939 1.00 92.12 72 ALA A O 1
ATOM 515 N N . LEU A 1 73 ? -7.849 -3.804 20.472 1.00 93.50 73 LEU A N 1
ATOM 516 C CA . LEU A 1 73 ? -8.883 -3.247 21.356 1.00 93.50 73 LEU A CA 1
ATOM 517 C C . LEU A 1 73 ? -8.279 -2.511 22.556 1.00 93.50 73 LEU A C 1
ATOM 519 O O . LEU A 1 73 ? -8.662 -1.373 22.839 1.00 93.50 73 LEU A O 1
ATOM 523 N N . LYS A 1 74 ? -7.311 -3.132 23.244 1.00 93.31 74 LYS A N 1
ATOM 524 C CA . LYS A 1 74 ? -6.619 -2.523 24.393 1.00 93.31 74 LYS A CA 1
ATOM 525 C C . LYS A 1 74 ? -5.896 -1.238 23.987 1.00 93.31 74 LYS A C 1
ATOM 527 O O . LYS A 1 74 ? -6.051 -0.219 24.662 1.00 93.31 74 LYS A O 1
ATOM 532 N N . THR A 1 75 ? -5.171 -1.256 22.867 1.00 90.94 75 THR A N 1
ATOM 533 C CA . THR A 1 75 ? -4.494 -0.067 22.332 1.00 90.94 75 THR A CA 1
ATOM 534 C C . THR A 1 75 ? -5.493 1.028 21.960 1.00 90.94 75 THR A C 1
ATOM 536 O O . THR A 1 75 ? -5.290 2.180 22.335 1.00 90.94 75 THR A O 1
ATOM 539 N N . ASN A 1 76 ? -6.608 0.693 21.301 1.00 91.88 76 ASN A N 1
ATOM 540 C CA . ASN A 1 76 ? -7.643 1.670 20.953 1.00 91.88 76 ASN A CA 1
ATOM 541 C C . ASN A 1 76 ? -8.227 2.350 22.200 1.00 91.88 76 ASN A C 1
ATOM 543 O O . ASN A 1 76 ? -8.333 3.576 22.240 1.00 91.88 76 ASN A O 1
ATOM 547 N N . HIS A 1 77 ? -8.555 1.567 23.232 1.00 92.75 77 HIS A N 1
ATOM 548 C CA . HIS A 1 77 ? -9.073 2.085 24.501 1.00 92.75 77 HIS A CA 1
ATOM 549 C C . HIS A 1 77 ? -8.074 3.005 25.203 1.00 92.75 77 HIS A C 1
ATOM 551 O O . HIS A 1 77 ? -8.440 4.086 25.666 1.00 92.75 77 HIS A O 1
ATOM 557 N N . TYR A 1 78 ? -6.801 2.603 25.247 1.00 90.88 78 TYR A N 1
ATOM 558 C CA . TYR A 1 78 ? -5.724 3.424 25.795 1.00 90.88 78 TYR A CA 1
ATOM 559 C C . TYR A 1 78 ? -5.597 4.758 25.046 1.00 90.88 78 TYR A C 1
ATOM 561 O O . TYR A 1 78 ? -5.619 5.817 25.676 1.00 90.88 78 TYR A O 1
ATOM 569 N N . CYS A 1 79 ? -5.548 4.729 23.710 1.00 89.81 79 CYS A N 1
ATOM 570 C CA . CYS A 1 79 ? -5.445 5.934 22.890 1.00 89.81 79 CYS A CA 1
ATOM 571 C C . CYS A 1 79 ? -6.656 6.861 23.067 1.00 89.81 79 CYS A C 1
ATOM 573 O O . CYS A 1 79 ? -6.465 8.065 23.210 1.00 89.81 79 CYS A O 1
ATOM 575 N N . LYS A 1 80 ? -7.886 6.328 23.132 1.00 91.38 80 LYS A N 1
ATOM 576 C CA . LYS A 1 80 ? -9.096 7.134 23.391 1.00 91.38 80 LYS A CA 1
ATOM 577 C C . LYS A 1 80 ? -9.055 7.817 24.755 1.00 91.38 80 LYS A C 1
ATOM 579 O O . LYS A 1 80 ? -9.364 8.999 24.858 1.00 91.38 80 LYS A O 1
ATOM 584 N N . LYS A 1 81 ? -8.636 7.095 25.802 1.00 90.38 81 LYS A N 1
ATOM 585 C CA . LYS A 1 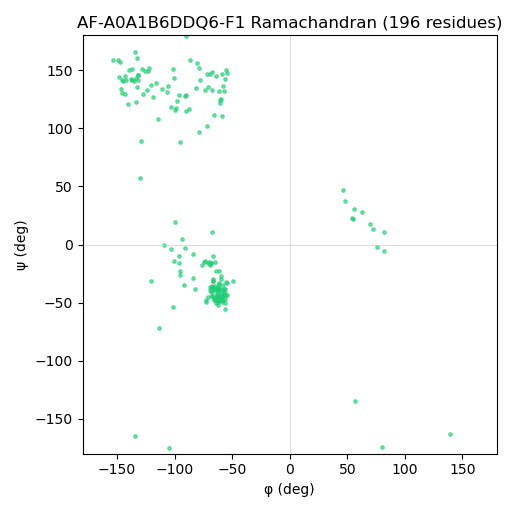81 ? -8.461 7.674 27.143 1.00 90.38 81 LYS A CA 1
ATOM 586 C C . LYS A 1 81 ? -7.389 8.761 27.163 1.00 90.38 81 LYS A C 1
ATOM 588 O O . LYS A 1 81 ? -7.572 9.766 27.843 1.00 90.38 81 LYS A O 1
ATOM 593 N N . LYS A 1 82 ? -6.276 8.560 26.447 1.00 87.00 82 LYS A N 1
ATOM 594 C CA . LYS A 1 82 ? -5.212 9.564 26.306 1.00 87.00 82 LYS A CA 1
ATOM 595 C C . LYS A 1 82 ? -5.763 10.806 25.601 1.00 87.00 82 LYS A C 1
ATOM 597 O O . LYS A 1 82 ? -5.656 11.884 26.166 1.00 87.00 82 LYS A O 1
ATOM 602 N N . LEU A 1 83 ? -6.450 10.651 24.468 1.00 87.50 83 LEU A N 1
ATOM 603 C CA . LEU A 1 83 ? -7.062 11.764 23.736 1.00 87.50 83 LEU A CA 1
ATOM 604 C C . LEU A 1 83 ? -8.037 12.572 24.606 1.00 87.50 83 LEU A C 1
ATOM 606 O O . LEU A 1 83 ? -7.860 13.776 24.738 1.00 87.50 83 LEU A O 1
ATOM 610 N N . ALA A 1 84 ? -8.979 11.913 25.287 1.00 88.19 84 ALA A N 1
ATOM 611 C CA . ALA A 1 84 ? -9.953 12.594 26.144 1.00 88.19 84 ALA A CA 1
ATOM 612 C C . ALA A 1 84 ? -9.295 13.382 27.292 1.00 88.19 84 ALA A C 1
ATOM 614 O O . ALA A 1 84 ? -9.733 14.479 27.631 1.00 88.19 84 ALA A O 1
ATOM 615 N N . LYS A 1 85 ? -8.217 12.844 27.886 1.00 86.38 85 LYS A N 1
ATOM 616 C CA . LYS A 1 85 ? -7.415 13.586 28.869 1.00 86.38 85 LYS A CA 1
ATOM 617 C C . LYS A 1 85 ? -6.797 14.825 28.227 1.00 86.38 85 LYS A C 1
ATOM 619 O O . LYS A 1 85 ? -6.958 15.913 28.758 1.00 86.38 85 LYS A O 1
ATOM 624 N N . TYR A 1 86 ? -6.114 14.665 27.095 1.00 82.25 86 TYR A N 1
ATOM 625 C CA . TYR A 1 86 ? -5.464 15.774 26.394 1.00 82.25 86 TYR A CA 1
ATOM 626 C C . TYR A 1 86 ? -6.459 16.874 26.005 1.00 82.25 86 TYR A C 1
ATOM 628 O O . TYR A 1 86 ? -6.179 18.040 26.248 1.00 82.25 86 TYR A O 1
ATOM 636 N N . GLU A 1 87 ? -7.629 16.525 25.471 1.00 84.38 87 GLU A N 1
ATOM 637 C CA . GLU A 1 87 ? -8.681 17.489 25.117 1.00 84.38 87 GLU A CA 1
ATOM 638 C C . GLU A 1 87 ? -9.212 18.247 26.342 1.00 84.38 87 GLU A C 1
ATOM 640 O O . GLU A 1 87 ? -9.457 19.449 26.263 1.00 84.38 87 GLU A O 1
ATOM 645 N N . ALA A 1 88 ? -9.323 17.583 27.498 1.00 82.81 88 ALA A N 1
ATOM 646 C CA . ALA A 1 88 ? -9.669 18.248 28.751 1.00 82.81 88 ALA A CA 1
ATOM 647 C C . ALA A 1 88 ? -8.560 19.206 29.238 1.00 82.81 88 ALA A C 1
ATOM 649 O O . ALA A 1 88 ? -8.876 20.264 29.775 1.00 82.81 88 ALA A O 1
ATOM 650 N N . PHE A 1 89 ? -7.282 18.862 29.025 1.00 76.56 89 PHE A N 1
ATOM 651 C CA . PHE A 1 89 ? -6.121 19.650 29.465 1.00 76.56 89 PHE A CA 1
ATOM 652 C C . PHE A 1 89 ? -5.721 20.789 28.513 1.00 76.56 89 PHE A C 1
ATOM 654 O O . PHE A 1 89 ? -5.201 21.786 28.990 1.00 76.56 89 PHE A O 1
ATOM 661 N N . ILE A 1 90 ? -5.962 20.699 27.197 1.00 67.19 90 ILE A N 1
ATOM 662 C CA . ILE A 1 90 ? -5.654 21.779 26.226 1.00 67.19 90 ILE A CA 1
ATOM 663 C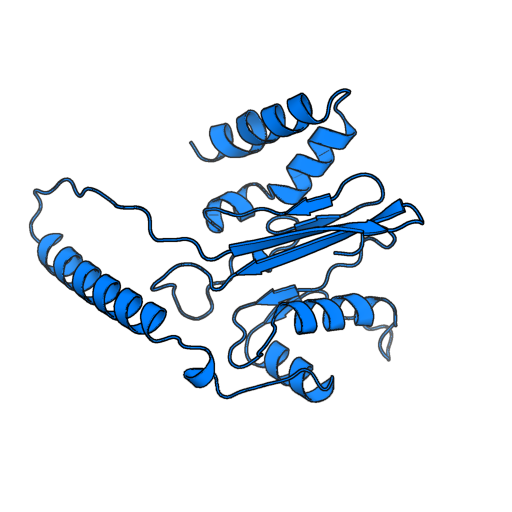 C . ILE A 1 90 ? -6.485 23.045 26.490 1.00 67.19 90 ILE A C 1
ATOM 665 O O . ILE A 1 90 ? -6.067 24.149 26.140 1.00 67.19 90 ILE A O 1
ATOM 669 N N . ASN A 1 91 ? -7.628 22.913 27.166 1.00 62.53 91 ASN A N 1
ATOM 670 C CA . ASN A 1 91 ? -8.383 24.063 27.664 1.00 62.53 91 ASN A CA 1
ATOM 671 C C . ASN A 1 91 ? -7.644 24.840 28.776 1.00 62.53 91 ASN A C 1
ATOM 673 O O . ASN A 1 91 ? -8.056 25.950 29.107 1.00 62.53 91 ASN A O 1
ATOM 677 N N . ASP A 1 92 ? -6.541 24.301 29.305 1.00 65.44 92 ASP A N 1
ATOM 678 C CA . ASP A 1 92 ? -5.675 24.910 30.313 1.00 65.44 92 ASP A CA 1
ATOM 679 C C . ASP A 1 92 ? -4.283 25.192 29.691 1.00 65.44 92 ASP A C 1
ATOM 681 O O . ASP A 1 92 ? -3.521 24.290 29.347 1.00 65.44 92 ASP A O 1
ATOM 685 N N . LYS A 1 93 ? -3.957 26.469 29.449 1.00 57.41 93 LYS A N 1
ATOM 686 C CA . LYS A 1 93 ? -2.972 26.944 28.440 1.00 57.41 93 LYS A CA 1
ATOM 687 C C . LYS A 1 93 ? -1.474 26.623 28.662 1.00 57.41 93 LYS A C 1
ATOM 689 O O . LYS A 1 93 ? -0.646 27.171 27.940 1.00 57.41 93 LYS A O 1
ATOM 694 N N . ASN A 1 94 ? -1.080 25.771 29.608 1.00 55.94 94 ASN A N 1
ATOM 695 C CA . ASN A 1 94 ? 0.316 25.701 30.077 1.00 55.94 94 ASN A CA 1
ATOM 696 C C . ASN A 1 94 ? 0.928 24.288 30.107 1.00 55.94 94 ASN A C 1
ATOM 698 O O . ASN A 1 94 ? 1.408 23.864 31.158 1.00 55.94 94 ASN A O 1
ATOM 702 N N . VAL A 1 95 ? 0.966 23.547 28.989 1.00 56.56 95 VAL A N 1
ATOM 703 C CA . VAL A 1 95 ? 1.672 22.247 28.970 1.00 56.56 95 VAL A CA 1
ATOM 704 C C . VAL A 1 95 ? 2.397 21.958 27.653 1.00 56.56 95 VAL A C 1
ATOM 706 O O . VAL A 1 95 ? 1.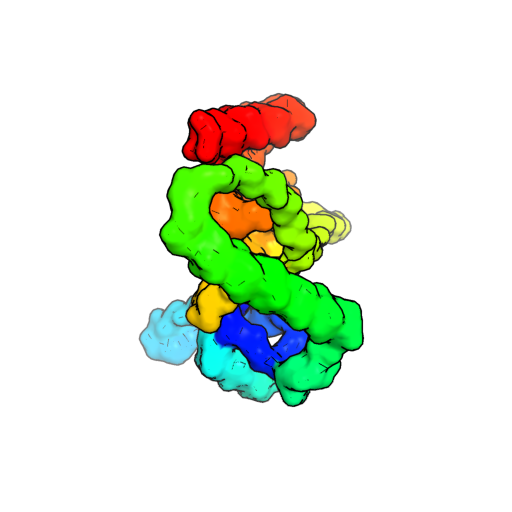806 21.971 26.575 1.00 56.56 95 VAL A O 1
ATOM 709 N N . THR A 1 96 ? 3.674 21.585 27.775 1.00 53.91 96 THR A N 1
ATOM 710 C CA . THR A 1 96 ? 4.467 20.909 26.739 1.00 53.91 96 THR A CA 1
ATOM 711 C C . THR A 1 96 ? 4.249 19.404 26.864 1.00 53.91 96 THR A C 1
ATOM 713 O O . THR A 1 96 ? 4.572 18.803 27.889 1.00 53.91 96 THR A O 1
ATOM 716 N N . LEU A 1 97 ? 3.670 18.782 25.841 1.00 57.25 97 LEU A N 1
ATOM 717 C CA . LEU A 1 97 ? 3.333 17.362 25.862 1.00 57.25 97 LEU A CA 1
ATOM 718 C C . LEU A 1 97 ? 4.436 16.541 25.191 1.00 57.25 97 LEU A C 1
ATOM 720 O O . LEU A 1 97 ? 4.792 16.800 24.044 1.00 57.25 97 LEU A O 1
ATOM 724 N N . ASN A 1 98 ? 4.918 15.502 25.875 1.00 53.81 98 ASN A N 1
ATOM 725 C CA . ASN A 1 98 ? 5.733 14.466 25.242 1.00 53.81 98 ASN A CA 1
ATOM 726 C C . ASN A 1 98 ? 4.825 13.620 24.340 1.00 53.81 98 ASN A C 1
ATOM 728 O O . ASN A 1 98 ? 4.030 12.799 24.809 1.00 53.81 98 ASN A O 1
ATOM 732 N N . ILE A 1 99 ? 4.899 13.878 23.035 1.00 58.47 99 ILE A N 1
ATOM 733 C CA . ILE A 1 99 ? 4.185 13.122 22.009 1.00 58.47 99 ILE A CA 1
ATOM 734 C C . ILE A 1 99 ? 4.966 11.828 21.778 1.00 58.47 99 ILE A C 1
ATOM 736 O O . ILE A 1 99 ? 5.954 11.805 21.055 1.00 58.47 99 ILE A O 1
ATOM 740 N N . GLU A 1 100 ? 4.541 10.747 22.425 1.00 62.03 100 GLU A N 1
ATOM 741 C CA . GLU A 1 100 ? 4.991 9.407 22.038 1.00 62.03 100 GLU A CA 1
ATOM 742 C C . GLU A 1 100 ? 4.426 9.062 20.660 1.00 62.03 100 GLU A C 1
ATOM 744 O O . GLU A 1 100 ? 3.225 9.234 20.415 1.00 62.03 100 GLU A O 1
ATOM 749 N N . GLU A 1 101 ? 5.281 8.554 19.775 1.00 63.09 101 GLU A N 1
ATOM 750 C CA . GLU A 1 101 ? 4.868 8.118 18.446 1.00 63.09 101 GLU A CA 1
ATOM 751 C C . GLU A 1 101 ? 3.851 6.976 18.541 1.00 63.09 101 GLU A C 1
ATOM 753 O O . GLU A 1 101 ? 4.018 6.001 19.280 1.00 63.09 101 GLU A O 1
ATOM 758 N N . SER A 1 102 ? 2.758 7.100 17.786 1.00 65.81 102 SER A N 1
ATOM 759 C CA . SER A 1 102 ? 1.783 6.021 17.675 1.00 65.81 102 SER A CA 1
ATOM 760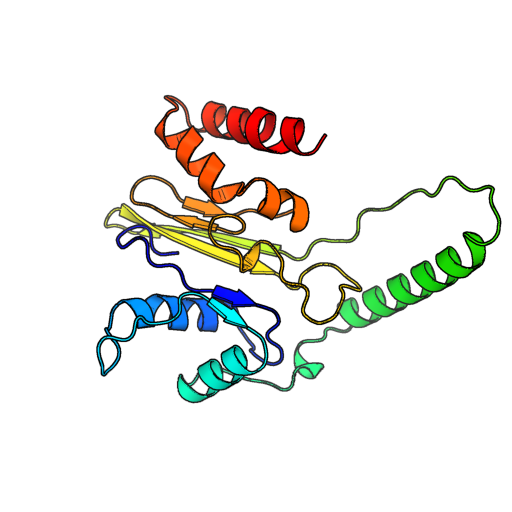 C C . SER A 1 102 ? 2.394 4.883 16.854 1.00 65.81 102 SER A C 1
ATOM 762 O O . SER A 1 102 ? 2.981 5.155 15.804 1.00 65.81 102 SER A O 1
ATOM 764 N N . PRO A 1 103 ? 2.249 3.616 17.280 1.00 67.19 103 PRO A N 1
ATOM 765 C CA . PRO A 1 103 ? 2.733 2.488 16.498 1.00 67.19 103 PRO A CA 1
ATOM 766 C C . PRO A 1 103 ? 2.110 2.496 15.097 1.00 67.19 103 PRO A C 1
ATOM 768 O O . PRO A 1 103 ? 0.898 2.661 14.931 1.00 67.19 103 PRO A O 1
ATOM 771 N N . LEU A 1 104 ? 2.964 2.333 14.088 1.00 75.88 104 LEU A N 1
ATOM 772 C CA . LEU A 1 104 ? 2.584 2.295 12.684 1.00 75.88 104 LEU A CA 1
ATOM 773 C C . LEU A 1 104 ? 2.514 0.845 12.214 1.00 75.88 104 LEU A C 1
ATOM 775 O O . LEU A 1 104 ? 3.532 0.164 12.123 1.00 75.88 104 LEU A O 1
ATOM 779 N N . ASP A 1 105 ? 1.317 0.399 11.846 1.00 78.94 105 ASP A N 1
ATOM 780 C CA . ASP A 1 105 ? 1.107 -0.949 11.325 1.00 78.94 105 ASP A CA 1
ATOM 781 C C . ASP A 1 105 ? 1.125 -0.914 9.794 1.00 78.94 105 ASP A C 1
ATOM 783 O O . ASP A 1 105 ? 0.099 -0.719 9.134 1.00 78.94 105 ASP A O 1
ATOM 787 N N . THR A 1 106 ? 2.317 -1.058 9.217 1.00 94.06 106 THR A N 1
ATOM 788 C CA . THR A 1 106 ? 2.522 -1.203 7.769 1.00 94.06 106 THR A CA 1
ATOM 789 C C . THR A 1 106 ? 3.478 -2.355 7.500 1.00 94.06 106 THR A C 1
ATOM 791 O O . THR A 1 106 ? 4.522 -2.464 8.138 1.00 94.06 106 THR A O 1
ATOM 794 N N . ILE A 1 107 ? 3.133 -3.187 6.523 1.00 96.81 107 ILE A N 1
ATOM 795 C CA . ILE A 1 107 ? 3.998 -4.232 5.983 1.00 96.81 107 ILE A CA 1
ATOM 796 C C . ILE A 1 107 ? 4.185 -4.012 4.484 1.00 96.81 107 ILE A C 1
ATOM 798 O O . ILE A 1 107 ? 3.300 -3.488 3.803 1.00 96.81 107 ILE A O 1
ATOM 802 N N . GLY A 1 108 ? 5.317 -4.457 3.956 1.00 97.62 108 GLY A N 1
ATOM 803 C CA . GLY A 1 108 ? 5.576 -4.445 2.526 1.00 97.62 108 GLY A CA 1
ATOM 804 C C . GLY A 1 108 ? 6.566 -5.526 2.129 1.00 97.62 108 GLY A C 1
ATOM 805 O O . GLY A 1 108 ? 7.315 -6.028 2.964 1.00 97.62 108 GLY A O 1
ATOM 806 N N . ALA A 1 109 ? 6.542 -5.889 0.852 1.00 98.38 109 ALA A N 1
ATOM 807 C CA . ALA A 1 109 ? 7.457 -6.851 0.262 1.00 98.38 109 ALA A CA 1
ATOM 808 C C . ALA A 1 109 ? 7.835 -6.429 -1.161 1.00 98.38 109 ALA A C 1
ATOM 810 O O . ALA A 1 109 ? 7.003 -5.899 -1.903 1.00 98.38 109 ALA A O 1
ATOM 811 N N . VAL A 1 110 ? 9.083 -6.710 -1.525 1.00 98.31 110 VAL A N 1
ATOM 812 C CA . VAL A 1 110 ? 9.606 -6.649 -2.892 1.00 98.31 110 VAL A CA 1
ATOM 813 C C . VAL A 1 110 ? 10.113 -8.043 -3.236 1.00 98.31 110 VAL A C 1
ATOM 815 O O . VAL A 1 110 ? 10.741 -8.687 -2.397 1.00 98.31 110 VAL A O 1
ATOM 818 N N . ALA A 1 111 ? 9.827 -8.512 -4.444 1.00 98.12 111 ALA A N 1
ATOM 819 C CA . ALA A 1 111 ? 10.295 -9.796 -4.943 1.00 98.12 111 ALA A CA 1
ATOM 820 C C . ALA A 1 111 ? 10.778 -9.662 -6.388 1.00 98.12 111 ALA A C 1
ATOM 822 O O . ALA A 1 111 ? 10.279 -8.816 -7.133 1.00 98.12 111 ALA A O 1
ATOM 823 N N . ILE A 1 112 ? 11.734 -10.515 -6.754 1.00 98.00 112 ILE A N 1
ATOM 824 C CA . ILE A 1 112 ? 12.257 -10.671 -8.111 1.00 98.00 112 ILE A CA 1
ATOM 825 C C . ILE A 1 112 ? 12.168 -12.159 -8.446 1.00 98.00 112 ILE A C 1
ATOM 827 O O . ILE A 1 112 ? 12.569 -12.986 -7.623 1.00 98.00 112 ILE A O 1
ATOM 831 N N . ASP A 1 113 ? 11.596 -12.500 -9.597 1.00 97.25 113 ASP A N 1
ATOM 832 C CA . ASP A 1 113 ? 11.518 -13.886 -10.066 1.00 97.25 113 ASP A CA 1
ATOM 833 C C . ASP A 1 113 ? 12.736 -14.290 -10.921 1.00 97.25 113 ASP A C 1
ATOM 835 O O . ASP A 1 113 ? 13.654 -13.504 -11.159 1.00 97.25 113 ASP A O 1
ATOM 839 N N . ASN A 1 114 ? 12.755 -15.543 -11.386 1.00 97.44 114 ASN A N 1
ATOM 840 C CA . ASN A 1 114 ? 13.863 -16.093 -12.176 1.00 97.44 114 ASN A CA 1
ATOM 841 C C . ASN A 1 114 ? 13.987 -15.479 -13.582 1.00 97.44 114 ASN A C 1
ATOM 843 O O . ASN A 1 114 ? 15.017 -15.658 -14.227 1.00 97.44 114 ASN A O 1
ATOM 847 N N . GLU A 1 115 ? 12.956 -14.786 -14.065 1.00 96.62 115 GLU A N 1
ATOM 848 C CA . GLU A 1 115 ? 12.969 -14.065 -15.341 1.00 96.62 115 GLU A CA 1
ATOM 849 C C . GLU A 1 115 ? 13.418 -12.605 -15.161 1.00 96.62 115 GLU A C 1
ATOM 851 O O . GLU A 1 115 ? 13.558 -11.870 -16.138 1.00 96.62 115 GLU A O 1
ATOM 856 N N . GLY A 1 116 ? 13.672 -12.181 -13.917 1.00 96.06 116 GLY A N 1
ATOM 857 C CA . GLY A 1 116 ? 14.031 -10.811 -13.572 1.00 96.06 116 GLY A CA 1
ATOM 858 C C . GLY A 1 116 ? 12.828 -9.876 -13.444 1.00 96.06 116 GLY A C 1
ATOM 859 O O . GLY A 1 116 ? 13.021 -8.664 -13.348 1.00 96.06 116 GLY A O 1
ATOM 860 N N . ASN A 1 117 ? 11.593 -10.391 -13.424 1.00 97.50 117 ASN A N 1
ATOM 861 C CA . ASN A 1 117 ? 10.419 -9.551 -13.210 1.00 97.50 117 ASN A CA 1
ATOM 862 C C . ASN A 1 117 ? 10.346 -9.131 -11.739 1.00 97.50 117 ASN A C 1
ATOM 864 O O . ASN A 1 117 ? 10.460 -9.957 -10.830 1.00 97.50 117 ASN A O 1
ATOM 868 N N . ILE A 1 118 ? 10.108 -7.840 -11.508 1.00 98.00 118 ILE A N 1
ATOM 869 C CA . ILE A 1 118 ? 10.043 -7.254 -10.169 1.00 98.00 118 ILE A CA 1
ATOM 870 C C . ILE A 1 118 ? 8.592 -6.961 -9.804 1.00 98.00 118 ILE A C 1
ATOM 872 O O . ILE A 1 118 ? 7.831 -6.394 -10.589 1.00 98.00 118 ILE A O 1
ATOM 876 N N . ALA A 1 119 ? 8.214 -7.286 -8.572 1.00 98.38 119 ALA A N 1
ATOM 877 C CA . ALA A 1 119 ? 6.930 -6.904 -8.005 1.00 98.38 119 ALA A CA 1
ATOM 878 C C . ALA A 1 119 ? 7.105 -6.298 -6.612 1.00 98.38 119 ALA A C 1
ATOM 880 O O . ALA A 1 119 ? 7.958 -6.720 -5.830 1.00 98.38 119 ALA A O 1
ATOM 881 N N . ALA A 1 120 ? 6.252 -5.327 -6.286 1.00 98.56 120 ALA A N 1
ATOM 882 C CA . ALA A 1 120 ? 6.217 -4.694 -4.972 1.00 98.56 120 ALA A CA 1
ATOM 883 C C . ALA A 1 120 ? 4.784 -4.580 -4.445 1.00 98.56 120 ALA A C 1
ATOM 885 O O . ALA A 1 120 ? 3.839 -4.315 -5.197 1.00 98.56 120 ALA A O 1
ATOM 886 N N . ALA A 1 121 ? 4.623 -4.762 -3.139 1.00 98.56 121 ALA A N 1
ATOM 887 C CA . ALA A 1 121 ? 3.338 -4.774 -2.454 1.00 98.56 121 ALA A CA 1
ATOM 888 C C . ALA A 1 121 ? 3.447 -4.102 -1.082 1.00 98.56 121 ALA A C 1
ATOM 890 O O . ALA A 1 121 ? 4.425 -4.301 -0.368 1.00 98.56 121 ALA A O 1
ATOM 891 N N . CYS A 1 122 ? 2.423 -3.342 -0.694 1.00 98.19 122 CYS A N 1
ATOM 892 C CA . CYS A 1 122 ? 2.331 -2.684 0.609 1.00 98.19 122 CYS A CA 1
ATOM 893 C C . CYS A 1 122 ? 0.904 -2.815 1.158 1.00 98.19 122 CYS A C 1
ATOM 895 O O . CYS A 1 122 ? -0.065 -2.763 0.402 1.00 98.19 122 CYS A O 1
ATOM 897 N N . SER A 1 123 ? 0.770 -3.012 2.469 1.00 97.94 123 SER A N 1
ATOM 898 C CA . SER A 1 123 ? -0.516 -3.100 3.163 1.00 97.94 123 SER A CA 1
ATOM 899 C C . SER A 1 123 ? -0.408 -2.486 4.554 1.00 97.94 123 SER A C 1
ATOM 901 O O . SER A 1 123 ? 0.589 -2.670 5.251 1.00 97.94 123 SER A O 1
ATOM 903 N N . SER A 1 124 ? -1.442 -1.761 4.981 1.00 96.56 124 SER A N 1
ATOM 904 C CA . SER A 1 124 ? -1.454 -1.073 6.273 1.00 96.56 124 SER A CA 1
ATOM 905 C C . SER A 1 124 ? -2.857 -0.993 6.869 1.00 96.56 124 SER A C 1
ATOM 907 O O . SER A 1 124 ? -3.834 -0.764 6.152 1.00 96.56 124 SER A O 1
ATOM 909 N N . GLY A 1 125 ? -2.946 -1.109 8.198 1.00 94.38 125 GLY A N 1
ATOM 910 C CA . GLY A 1 125 ? -4.156 -0.778 8.962 1.00 94.38 125 GLY A CA 1
ATOM 911 C C . GLY A 1 125 ? -4.390 0.735 9.093 1.00 94.38 125 GLY A C 1
ATOM 912 O O . GLY A 1 125 ? -5.506 1.184 9.376 1.00 94.38 125 GLY A O 1
ATOM 913 N N . GLY A 1 126 ? -3.368 1.542 8.805 1.00 93.50 126 GLY A N 1
ATOM 914 C CA . GLY A 1 126 ? -3.336 2.982 9.032 1.00 93.50 126 GLY A CA 1
ATOM 915 C C . GLY A 1 126 ? -3.019 3.348 10.483 1.00 93.50 126 GLY A C 1
ATOM 916 O O . GLY A 1 126 ? -2.702 2.495 11.305 1.00 93.50 126 GLY A O 1
ATOM 917 N N . VAL A 1 127 ? -3.102 4.644 10.781 1.00 92.44 127 VAL A N 1
ATOM 918 C CA . VAL A 1 127 ? -2.822 5.177 12.120 1.00 92.44 127 VAL A CA 1
ATOM 919 C C . VAL A 1 127 ? -4.002 4.968 13.073 1.00 92.44 127 VAL A C 1
ATOM 921 O O . VAL A 1 127 ? -5.164 4.917 12.651 1.00 92.44 127 VAL A O 1
ATOM 924 N N . MET A 1 128 ? -3.705 4.858 14.369 1.00 90.56 128 MET A N 1
ATOM 925 C CA . MET A 1 128 ? -4.719 4.733 15.416 1.00 90.56 128 MET A CA 1
ATOM 926 C C . MET A 1 128 ? -5.592 5.995 15.484 1.00 90.56 128 MET A C 1
ATOM 928 O O . MET A 1 128 ? -5.111 7.099 15.253 1.00 90.56 128 MET A O 1
ATOM 932 N N . LEU A 1 129 ? -6.884 5.832 15.796 1.00 91.06 129 LEU A N 1
ATOM 933 C CA . LEU A 1 129 ? -7.878 6.923 15.864 1.00 91.06 129 LEU A CA 1
ATOM 934 C C . LEU A 1 129 ? -8.004 7.781 14.591 1.00 91.06 129 LEU A C 1
ATOM 936 O O . LEU A 1 129 ? -8.506 8.900 14.652 1.00 91.06 129 LEU A O 1
ATOM 940 N N . LYS A 1 130 ? -7.594 7.260 13.428 1.00 92.50 130 LYS A N 1
ATOM 941 C CA . LYS A 1 130 ? -7.798 7.947 12.148 1.00 92.50 130 LYS A CA 1
ATOM 942 C C . LYS A 1 130 ? -9.272 8.307 11.933 1.00 92.50 130 LYS A C 1
ATOM 944 O O . LYS A 1 130 ? -10.168 7.535 12.287 1.00 92.50 130 LYS A O 1
ATOM 949 N N . HIS A 1 131 ? -9.515 9.427 11.255 1.00 95.12 131 HIS A N 1
ATOM 950 C CA . HIS A 1 131 ? -10.842 9.733 10.729 1.00 95.12 131 HIS A CA 1
ATOM 951 C C . HIS A 1 131 ? -11.333 8.608 9.809 1.00 95.12 131 HIS A C 1
ATOM 953 O O . HIS A 1 131 ? -10.560 8.017 9.044 1.00 95.12 131 HIS A O 1
ATOM 959 N N . SER A 1 132 ? -12.635 8.316 9.874 1.00 95.69 132 SER A N 1
ATOM 960 C CA . SER A 1 132 ? -13.256 7.370 8.946 1.00 95.69 132 SER A CA 1
ATOM 961 C C . SER A 1 132 ? -13.040 7.842 7.508 1.00 95.69 132 SER A C 1
ATOM 963 O O . SER A 1 132 ? -13.139 9.030 7.216 1.00 95.69 132 SER A O 1
ATOM 965 N N . GLY A 1 133 ? -12.690 6.914 6.620 1.00 95.62 133 GLY A N 1
ATOM 966 C CA . GLY A 1 133 ? -12.342 7.234 5.236 1.00 95.62 133 GLY A CA 1
ATOM 967 C C . GLY A 1 133 ? -10.901 7.710 5.012 1.00 95.62 133 GLY A C 1
ATOM 968 O O . GLY A 1 133 ? -10.505 7.820 3.856 1.00 95.62 133 GLY A O 1
ATOM 969 N N . ARG A 1 134 ? -10.074 7.921 6.053 1.00 96.69 134 ARG A N 1
ATOM 970 C CA . ARG A 1 134 ? -8.649 8.259 5.865 1.00 96.69 134 ARG A CA 1
ATOM 971 C C . ARG A 1 134 ? -7.926 7.140 5.113 1.00 96.69 134 ARG A C 1
ATOM 973 O O . ARG A 1 134 ? -7.831 6.006 5.600 1.00 96.69 134 ARG A O 1
ATOM 980 N N . VAL A 1 135 ? -7.343 7.488 3.968 1.00 97.31 135 VAL A N 1
ATOM 981 C CA . VAL A 1 135 ? -6.489 6.622 3.146 1.00 97.31 135 VAL A CA 1
ATOM 982 C C . VAL A 1 135 ? -5.037 7.066 3.302 1.00 97.31 135 VAL A C 1
ATOM 984 O O . VAL A 1 135 ? -4.748 8.253 3.243 1.00 97.31 135 VAL A O 1
ATOM 987 N N . GLY A 1 136 ? -4.144 6.109 3.563 1.00 96.06 136 GLY A N 1
ATOM 988 C CA . GLY A 1 136 ? -2.708 6.361 3.702 1.00 96.06 136 GLY A CA 1
ATOM 989 C C . GLY A 1 136 ? -1.904 5.897 2.489 1.00 96.06 136 GLY A C 1
ATOM 990 O O . GLY A 1 136 ? -2.448 5.375 1.513 1.00 96.06 136 GLY A O 1
ATOM 991 N N . GLN A 1 137 ? -0.584 6.005 2.614 1.00 97.50 137 GLN A N 1
ATOM 992 C CA . GLN A 1 137 ? 0.397 5.713 1.572 1.00 97.50 137 GLN A CA 1
ATOM 993 C C . GLN A 1 137 ? 0.272 4.312 0.971 1.00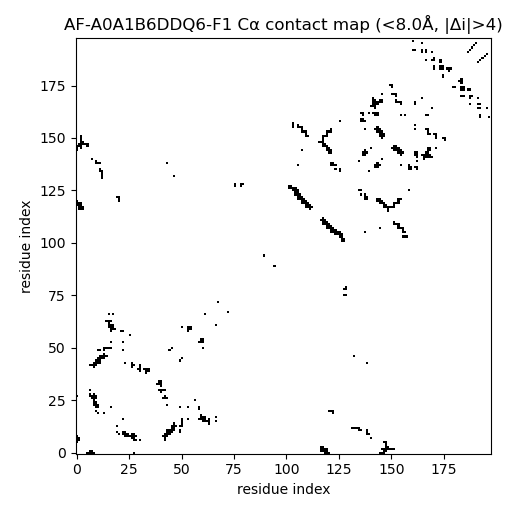 97.50 137 GLN A C 1
ATOM 995 O O . GLN A 1 137 ? 0.519 4.144 -0.216 1.00 97.50 137 GLN A O 1
ATOM 1000 N N . ALA A 1 138 ? -0.131 3.309 1.761 1.00 97.75 138 ALA A N 1
ATOM 1001 C CA . ALA A 1 138 ? -0.191 1.917 1.312 1.00 97.75 138 ALA A CA 1
ATOM 1002 C C . ALA A 1 138 ? -1.125 1.705 0.103 1.00 97.75 138 ALA A C 1
ATOM 1004 O O . ALA A 1 138 ? -0.893 0.796 -0.687 1.00 97.75 138 ALA A O 1
ATOM 1005 N N . ALA A 1 139 ? -2.147 2.553 -0.061 1.00 97.69 139 ALA A N 1
ATOM 1006 C CA . ALA A 1 139 ? -3.061 2.517 -1.205 1.00 97.69 139 ALA A CA 1
ATOM 1007 C C . ALA A 1 139 ? -2.778 3.617 -2.249 1.00 97.69 139 ALA A C 1
ATOM 1009 O O . ALA A 1 139 ? -3.446 3.666 -3.279 1.00 97.69 139 ALA A O 1
ATOM 1010 N N . ALA A 1 140 ? -1.819 4.508 -1.987 1.00 97.94 140 ALA A N 1
ATOM 1011 C CA . ALA A 1 140 ? -1.491 5.628 -2.858 1.00 97.94 140 ALA A CA 1
ATOM 1012 C C . ALA A 1 140 ? -0.411 5.236 -3.877 1.00 97.94 140 ALA A C 1
ATOM 1014 O O . ALA A 1 140 ? 0.655 4.717 -3.522 1.00 97.94 140 ALA A O 1
ATOM 1015 N N . TYR A 1 141 ? -0.696 5.500 -5.153 1.00 98.00 141 TYR A N 1
ATOM 1016 C CA . TYR A 1 141 ? 0.212 5.214 -6.260 1.00 98.00 141 TYR A CA 1
ATOM 1017 C C . TYR A 1 141 ? 1.538 5.963 -6.098 1.00 98.00 141 TYR A C 1
ATOM 1019 O O . TYR A 1 141 ? 1.555 7.182 -5.949 1.00 98.00 141 TYR A O 1
ATOM 1027 N N . GLY A 1 142 ? 2.655 5.233 -6.128 1.00 97.25 142 GLY A N 1
ATOM 1028 C CA . GLY A 1 142 ? 3.995 5.810 -5.997 1.00 97.25 142 GLY A CA 1
ATOM 1029 C C . GLY A 1 142 ? 4.406 6.219 -4.584 1.00 97.25 142 GLY A C 1
ATOM 1030 O O . GLY A 1 142 ? 5.549 6.630 -4.397 1.00 97.25 142 GLY A O 1
ATOM 1031 N N . SER A 1 143 ? 3.536 6.073 -3.582 1.00 97.81 143 SER A N 1
ATOM 1032 C CA . SER A 1 143 ? 3.873 6.387 -2.189 1.00 97.81 143 SER A CA 1
ATOM 1033 C C . SER A 1 143 ? 4.190 5.130 -1.383 1.00 97.81 143 SER A C 1
ATOM 1035 O O . SER A 1 143 ? 5.258 5.055 -0.781 1.00 97.81 143 SER A O 1
ATOM 1037 N N . GLY A 1 144 ? 3.286 4.141 -1.370 1.00 97.31 144 GLY A N 1
ATOM 1038 C CA . GLY A 1 144 ? 3.421 2.927 -0.551 1.00 97.31 144 GLY A CA 1
ATOM 1039 C C . GLY A 1 144 ? 4.306 1.847 -1.165 1.00 97.31 144 GLY A C 1
ATOM 1040 O O . GLY A 1 144 ? 5.052 1.173 -0.456 1.00 97.31 144 GLY A O 1
ATOM 1041 N N . CYS A 1 145 ? 4.228 1.679 -2.485 1.00 98.31 145 CYS A N 1
ATOM 1042 C CA . CYS A 1 145 ? 5.101 0.781 -3.230 1.00 98.31 145 CYS A CA 1
ATOM 1043 C C . CYS A 1 145 ? 5.340 1.284 -4.656 1.00 98.31 145 CYS A C 1
ATOM 1045 O O . CYS A 1 145 ? 4.554 2.071 -5.192 1.00 98.31 145 CYS A O 1
ATOM 1047 N N . TRP A 1 146 ? 6.428 0.809 -5.250 1.00 98.38 146 TRP A N 1
ATOM 1048 C CA . TRP A 1 146 ? 6.793 1.023 -6.643 1.00 98.38 146 TRP A CA 1
ATOM 1049 C C . TRP A 1 146 ? 7.496 -0.223 -7.176 1.00 98.38 146 TRP A C 1
ATOM 1051 O O . TRP A 1 146 ? 8.260 -0.845 -6.444 1.00 98.38 146 TRP A O 1
ATOM 1061 N N . ALA A 1 147 ? 7.237 -0.591 -8.424 1.00 97.88 147 ALA A N 1
ATOM 1062 C CA . ALA A 1 147 ? 8.004 -1.606 -9.130 1.00 97.88 147 ALA A CA 1
ATOM 1063 C C . ALA A 1 147 ? 8.073 -1.236 -10.610 1.00 97.88 147 ALA A C 1
ATOM 1065 O O . ALA A 1 147 ? 7.049 -0.904 -11.204 1.00 97.88 147 ALA A O 1
ATOM 1066 N N . ASP A 1 148 ? 9.260 -1.327 -11.187 1.00 95.44 148 ASP A N 1
ATOM 1067 C CA . ASP A 1 148 ? 9.517 -1.244 -12.623 1.00 95.44 148 ASP A CA 1
ATOM 1068 C C . ASP A 1 148 ? 10.474 -2.378 -13.029 1.00 95.44 148 ASP A C 1
ATOM 1070 O O . ASP A 1 148 ? 10.649 -3.349 -12.292 1.00 95.44 148 ASP A O 1
ATOM 1074 N N . LYS A 1 149 ? 11.065 -2.297 -14.223 1.00 93.62 149 LYS A N 1
ATOM 1075 C CA . LYS A 1 149 ? 11.951 -3.343 -14.750 1.00 93.62 149 LYS A CA 1
ATOM 1076 C C . LYS A 1 149 ? 13.299 -3.435 -14.027 1.00 93.62 149 LYS A C 1
ATOM 1078 O O . LYS A 1 149 ? 14.007 -4.413 -14.236 1.00 93.62 149 LYS A O 1
ATOM 1083 N N . ALA A 1 150 ? 13.676 -2.430 -13.239 1.00 92.62 150 ALA A N 1
ATOM 1084 C CA . ALA A 1 150 ? 14.996 -2.327 -12.621 1.00 92.62 150 ALA A CA 1
ATOM 1085 C C . ALA A 1 150 ? 14.939 -2.271 -11.089 1.00 92.62 150 ALA A C 1
ATOM 1087 O O . ALA A 1 150 ? 15.862 -2.743 -10.424 1.00 92.62 150 ALA A O 1
ATOM 1088 N N . VAL A 1 151 ? 13.878 -1.700 -10.513 1.00 95.44 151 VAL A N 1
ATOM 1089 C CA . VAL A 1 151 ? 13.794 -1.406 -9.083 1.00 95.44 151 VAL A CA 1
ATOM 1090 C C . VAL A 1 151 ? 12.420 -1.763 -8.515 1.00 95.44 151 VAL A C 1
ATOM 1092 O O . VAL A 1 151 ? 11.377 -1.515 -9.116 1.00 95.44 151 VAL A O 1
ATOM 1095 N N . GLY A 1 152 ? 12.417 -2.297 -7.291 1.00 97.12 152 GLY A N 1
ATOM 1096 C CA . GLY A 1 152 ? 11.225 -2.441 -6.457 1.00 97.12 152 GLY A CA 1
ATOM 1097 C C . GLY A 1 152 ? 11.416 -1.751 -5.108 1.00 97.12 152 GLY A C 1
ATOM 1098 O O . GLY A 1 152 ? 12.443 -1.932 -4.459 1.00 97.12 152 GLY A O 1
ATOM 1099 N N . ILE A 1 153 ? 10.429 -0.962 -4.680 1.00 98.12 153 ILE A N 1
ATOM 1100 C CA . ILE A 1 153 ? 10.446 -0.178 -3.439 1.00 98.12 153 ILE A CA 1
ATOM 1101 C C . ILE A 1 153 ? 9.148 -0.393 -2.666 1.00 98.12 153 ILE A C 1
ATOM 1103 O O . ILE A 1 153 ? 8.057 -0.415 -3.238 1.00 98.12 153 ILE A O 1
ATOM 1107 N N . VAL A 1 154 ? 9.259 -0.474 -1.343 1.00 98.12 154 VAL A N 1
ATOM 1108 C CA . VAL A 1 154 ? 8.137 -0.408 -0.399 1.00 98.12 154 VAL A CA 1
ATOM 1109 C C . VAL A 1 154 ? 8.473 0.568 0.719 1.00 98.12 154 VAL A C 1
ATOM 1111 O O . VAL A 1 154 ? 9.632 0.686 1.112 1.00 98.12 154 VAL A O 1
ATOM 1114 N N . THR A 1 155 ? 7.471 1.280 1.227 1.00 97.31 155 THR A N 1
ATOM 1115 C CA . THR A 1 155 ? 7.657 2.275 2.289 1.00 97.31 155 THR A CA 1
ATOM 1116 C C . THR A 1 155 ? 6.796 1.967 3.508 1.00 97.31 155 THR A C 1
ATOM 1118 O O . THR A 1 155 ? 5.699 1.410 3.419 1.00 97.31 155 THR A O 1
ATOM 1121 N N . SER A 1 156 ? 7.309 2.361 4.670 1.00 95.56 156 SER A N 1
ATOM 1122 C CA . SER A 1 156 ? 6.616 2.363 5.956 1.00 95.56 156 SER A CA 1
ATOM 1123 C C . SER A 1 156 ? 6.989 3.647 6.693 1.00 95.56 156 SER A C 1
ATOM 1125 O O . SER A 1 156 ? 8.068 4.194 6.465 1.00 95.56 156 SER A O 1
ATOM 1127 N N . GLY A 1 157 ? 6.089 4.165 7.525 1.00 92.62 157 GLY A N 1
ATOM 1128 C CA . GLY A 1 157 ? 6.262 5.457 8.188 1.00 92.62 157 GLY A CA 1
ATOM 1129 C C . GLY A 1 157 ? 4.975 6.280 8.224 1.00 92.62 157 GLY A C 1
ATOM 1130 O O . GLY A 1 157 ? 3.871 5.760 8.036 1.00 92.62 157 GLY A O 1
ATOM 1131 N N . CYS A 1 158 ? 5.124 7.581 8.475 1.00 92.19 158 CYS A N 1
ATOM 1132 C CA . CYS A 1 158 ? 4.012 8.526 8.485 1.00 92.19 158 CYS A CA 1
ATOM 1133 C C . CYS A 1 158 ? 3.413 8.662 7.078 1.00 92.19 158 CYS A C 1
ATOM 1135 O O . CYS A 1 158 ? 4.052 9.186 6.163 1.00 92.19 158 CYS A O 1
ATOM 1137 N N . GLY A 1 159 ? 2.181 8.176 6.906 1.00 93.75 159 GLY A N 1
ATOM 1138 C CA . GLY A 1 159 ? 1.540 8.079 5.595 1.00 93.75 159 GLY A CA 1
ATOM 1139 C C . GLY A 1 159 ? 1.446 9.416 4.860 1.00 93.75 159 GLY A C 1
ATOM 1140 O O . GLY A 1 159 ? 1.715 9.463 3.666 1.00 93.75 159 GLY A O 1
ATOM 1141 N N . GLU A 1 160 ? 1.132 10.499 5.569 1.00 94.88 160 GLU A N 1
ATOM 1142 C CA . GLU A 1 160 ? 0.996 11.841 5.004 1.00 94.88 160 GLU A CA 1
ATOM 1143 C C . GLU A 1 160 ? 2.321 12.332 4.402 1.00 94.88 160 GLU A C 1
ATOM 1145 O O . GLU A 1 160 ? 2.346 12.762 3.251 1.00 94.88 160 GLU A O 1
ATOM 1150 N N . TYR A 1 161 ? 3.441 12.182 5.114 1.00 95.50 161 TYR A N 1
ATOM 1151 C CA . TYR A 1 161 ? 4.757 12.568 4.593 1.00 95.50 161 TYR A CA 1
ATOM 1152 C C . TYR A 1 161 ? 5.191 11.702 3.408 1.00 95.50 161 TYR A C 1
ATOM 1154 O O . TYR A 1 161 ? 5.716 12.215 2.418 1.00 95.50 161 TYR A O 1
ATOM 1162 N N . LEU A 1 162 ? 4.927 10.394 3.467 1.00 96.69 162 LEU A N 1
ATOM 1163 C CA . LEU A 1 162 ? 5.244 9.466 2.377 1.00 96.69 162 LEU A CA 1
ATOM 1164 C C . LEU A 1 162 ? 4.429 9.757 1.108 1.00 96.69 162 LEU A C 1
ATOM 1166 O O . LEU A 1 162 ? 4.943 9.613 -0.002 1.00 96.69 162 LEU A O 1
ATOM 1170 N N . MET A 1 163 ? 3.172 10.181 1.265 1.00 97.12 163 MET A N 1
ATOM 1171 C CA . MET A 1 163 ? 2.307 10.585 0.155 1.00 97.12 163 MET A CA 1
ATOM 1172 C C . MET A 1 163 ? 2.720 11.928 -0.438 1.00 97.12 163 MET A C 1
ATOM 1174 O O . MET A 1 163 ? 2.877 12.025 -1.651 1.00 97.12 163 MET A O 1
ATOM 1178 N N . LEU A 1 164 ? 2.956 12.944 0.397 1.00 96.06 164 LEU A N 1
ATOM 1179 C CA . LEU A 1 164 ? 3.360 14.279 -0.064 1.00 96.06 164 LEU A CA 1
ATOM 1180 C C . LEU A 1 164 ? 4.676 14.259 -0.853 1.00 96.06 164 LEU A C 1
ATOM 1182 O O . LEU A 1 164 ? 4.873 15.070 -1.755 1.00 96.06 164 LEU A O 1
ATOM 1186 N N . THR A 1 165 ? 5.564 13.318 -0.538 1.00 96.81 165 THR A N 1
ATOM 1187 C CA . THR A 1 165 ? 6.865 13.170 -1.203 1.00 96.81 165 THR A CA 1
ATOM 1188 C C . THR A 1 165 ? 6.872 12.133 -2.325 1.00 96.81 165 THR A C 1
ATOM 1190 O O . THR A 1 165 ? 7.853 12.069 -3.060 1.00 96.81 165 THR A O 1
ATOM 1193 N N . ASN A 1 166 ? 5.810 11.329 -2.486 1.00 97.12 166 ASN A N 1
ATOM 1194 C CA . ASN A 1 166 ? 5.792 10.156 -3.373 1.00 97.12 166 ASN A CA 1
ATOM 1195 C C . ASN A 1 166 ? 7.042 9.274 -3.208 1.00 97.12 166 ASN A C 1
ATOM 1197 O O . ASN A 1 166 ? 7.691 8.889 -4.186 1.00 97.12 166 ASN A O 1
ATOM 1201 N N . LEU A 1 167 ? 7.400 8.981 -1.952 1.00 97.81 167 LEU A N 1
ATOM 1202 C CA . LEU A 1 167 ? 8.738 8.497 -1.614 1.00 97.81 167 LEU A CA 1
ATOM 1203 C C . LEU A 1 167 ? 9.145 7.218 -2.359 1.00 97.81 167 LEU A C 1
ATOM 1205 O O . LEU A 1 167 ? 10.304 7.103 -2.758 1.00 97.81 167 LEU A O 1
ATOM 1209 N N . ALA A 1 168 ? 8.231 6.262 -2.568 1.00 98.12 168 ALA A N 1
ATOM 1210 C CA . ALA A 1 168 ? 8.576 5.016 -3.254 1.00 98.12 168 ALA A CA 1
ATOM 1211 C C . ALA A 1 168 ? 9.036 5.278 -4.697 1.00 98.12 168 ALA A C 1
ATOM 1213 O O . ALA A 1 168 ? 10.098 4.812 -5.107 1.00 98.12 168 ALA A O 1
ATOM 1214 N N . ARG A 1 169 ? 8.273 6.089 -5.439 1.00 97.38 169 ARG A N 1
ATOM 1215 C CA . ARG A 1 169 ? 8.588 6.464 -6.821 1.00 97.38 169 ARG A CA 1
ATOM 1216 C C . ARG A 1 169 ? 9.835 7.338 -6.919 1.00 97.38 169 ARG A C 1
ATOM 1218 O O . ARG A 1 169 ? 10.668 7.115 -7.791 1.00 97.38 169 ARG A O 1
ATOM 1225 N N . GLU A 1 170 ? 9.976 8.332 -6.046 1.00 96.94 170 GLU A N 1
ATOM 1226 C CA . GLU A 1 170 ? 11.144 9.222 -6.073 1.00 96.94 170 GLU A CA 1
ATOM 1227 C C . GLU A 1 170 ? 12.434 8.482 -5.704 1.00 96.94 170 GLU A C 1
ATOM 1229 O O . GLU A 1 170 ? 13.499 8.764 -6.257 1.00 96.94 170 GLU A O 1
ATOM 1234 N N . THR A 1 171 ? 12.340 7.471 -4.839 1.00 97.56 171 THR A N 1
ATOM 1235 C CA . THR A 1 171 ? 13.472 6.590 -4.537 1.00 97.56 171 THR A CA 1
ATOM 1236 C C . THR A 1 171 ? 13.853 5.743 -5.743 1.00 97.56 171 THR A C 1
ATOM 1238 O O . THR A 1 171 ? 15.036 5.686 -6.064 1.00 97.56 171 THR A O 1
ATOM 1241 N N . ALA A 1 172 ? 12.883 5.160 -6.456 1.00 96.50 172 ALA A N 1
ATOM 1242 C CA . ALA A 1 172 ? 13.155 4.417 -7.688 1.00 96.50 172 ALA A CA 1
ATOM 1243 C C . ALA A 1 172 ? 13.867 5.292 -8.735 1.00 96.50 172 ALA A C 1
ATOM 1245 O O . ALA A 1 172 ? 14.941 4.935 -9.206 1.00 96.50 172 ALA A O 1
ATOM 1246 N N . ARG A 1 173 ? 13.369 6.509 -8.981 1.00 95.44 173 ARG A N 1
ATOM 1247 C CA . ARG A 1 173 ? 14.009 7.478 -9.893 1.00 95.44 173 ARG A CA 1
ATOM 1248 C C . ARG A 1 173 ? 15.419 7.869 -9.475 1.00 95.44 173 ARG A C 1
ATOM 1250 O O . ARG A 1 173 ? 16.299 8.060 -10.310 1.00 95.44 173 ARG A O 1
ATOM 1257 N N . THR A 1 174 ? 15.641 8.040 -8.175 1.00 95.75 174 THR A N 1
ATOM 1258 C CA . THR A 1 174 ? 16.974 8.376 -7.660 1.00 95.75 174 THR A CA 1
ATOM 1259 C C . THR A 1 174 ? 17.935 7.204 -7.855 1.00 95.75 174 THR A C 1
ATOM 1261 O O . THR A 1 174 ? 19.099 7.423 -8.177 1.00 95.75 174 THR A O 1
ATOM 1264 N N . LEU A 1 175 ? 17.451 5.971 -7.696 1.00 95.56 175 LEU A N 1
ATOM 1265 C CA . LEU A 1 175 ? 18.228 4.756 -7.920 1.00 95.56 175 LEU A CA 1
ATOM 1266 C C . LEU A 1 175 ? 18.578 4.546 -9.394 1.00 95.56 175 LEU A C 1
ATOM 1268 O O . LEU A 1 175 ? 19.724 4.220 -9.677 1.00 95.56 175 LEU A O 1
ATOM 1272 N N . GLU A 1 176 ? 17.651 4.807 -10.318 1.00 90.06 176 GLU A N 1
ATOM 1273 C CA . GLU A 1 176 ? 17.913 4.745 -11.767 1.00 90.06 176 GLU A CA 1
ATOM 1274 C C . GLU A 1 176 ? 19.051 5.682 -12.201 1.00 90.06 176 GLU A C 1
ATOM 1276 O O . GLU A 1 176 ? 19.831 5.351 -13.089 1.00 90.06 176 GLU A O 1
ATOM 1281 N N . ASN A 1 177 ? 19.168 6.846 -11.557 1.00 88.50 177 ASN A N 1
ATOM 1282 C CA . ASN A 1 177 ? 20.191 7.848 -11.866 1.00 88.50 177 ASN A CA 1
ATOM 1283 C C . ASN A 1 177 ? 21.457 7.715 -11.003 1.00 88.50 177 ASN A C 1
ATOM 1285 O O . ASN A 1 177 ? 22.336 8.578 -11.060 1.00 88.50 177 ASN A O 1
ATOM 1289 N N . SER A 1 178 ? 21.552 6.682 -10.161 1.00 90.50 178 SER A N 1
ATOM 1290 C CA . SER A 1 178 ? 22.672 6.501 -9.243 1.00 90.50 178 SER A CA 1
ATOM 1291 C C . SER A 1 178 ? 23.544 5.320 -9.641 1.00 90.50 178 SER A C 1
ATOM 1293 O O . SER A 1 178 ? 23.068 4.212 -9.851 1.00 90.50 178 SER A O 1
ATOM 1295 N N . ASN A 1 179 ? 24.859 5.534 -9.626 1.00 89.50 179 ASN A N 1
ATOM 1296 C CA . ASN A 1 179 ? 25.834 4.468 -9.863 1.00 89.50 179 ASN A CA 1
ATOM 1297 C C . ASN A 1 179 ? 25.921 3.466 -8.697 1.00 89.50 179 ASN A C 1
ATOM 1299 O O . ASN A 1 179 ? 26.499 2.394 -8.856 1.00 89.50 179 ASN A O 1
ATOM 1303 N N . MET A 1 180 ? 25.396 3.809 -7.514 1.00 94.06 180 MET A N 1
ATOM 1304 C CA . MET A 1 180 ? 25.434 2.941 -6.339 1.00 94.06 180 MET A CA 1
ATOM 1305 C C . MET A 1 180 ? 24.123 3.024 -5.559 1.00 94.06 180 MET A C 1
ATOM 1307 O O . MET A 1 180 ? 23.765 4.082 -5.039 1.00 94.06 180 MET A O 1
ATOM 1311 N N . ALA A 1 181 ? 23.448 1.881 -5.403 1.00 92.50 181 ALA A N 1
ATOM 1312 C CA . ALA A 1 181 ? 22.129 1.807 -4.779 1.00 92.50 181 ALA A CA 1
ATOM 1313 C C . ALA A 1 181 ? 22.090 2.444 -3.379 1.00 92.50 181 ALA A C 1
ATOM 1315 O O . ALA A 1 181 ? 21.199 3.235 -3.080 1.00 92.50 181 ALA A O 1
ATOM 1316 N N . THR A 1 182 ? 23.096 2.183 -2.540 1.00 95.00 182 THR A N 1
ATOM 1317 C CA . THR A 1 182 ? 23.182 2.753 -1.186 1.00 95.00 182 THR A CA 1
ATOM 1318 C C . THR A 1 182 ? 23.210 4.283 -1.198 1.00 95.00 182 THR A C 1
ATOM 1320 O O . THR A 1 182 ? 22.503 4.921 -0.418 1.00 95.00 182 THR A O 1
ATOM 1323 N N . THR A 1 183 ? 23.972 4.891 -2.113 1.00 94.75 183 THR A N 1
ATOM 1324 C CA . THR A 1 183 ? 24.006 6.353 -2.272 1.00 94.75 183 THR A CA 1
ATOM 1325 C C . THR A 1 183 ? 22.694 6.879 -2.836 1.00 94.75 183 THR A C 1
ATOM 1327 O O . THR A 1 183 ? 22.214 7.911 -2.373 1.00 94.75 183 THR A O 1
ATOM 1330 N N . GLY A 1 184 ? 22.080 6.170 -3.787 1.00 95.50 184 GLY A N 1
ATOM 1331 C CA . GLY A 1 184 ? 20.767 6.528 -4.320 1.00 95.50 184 GLY A CA 1
ATOM 1332 C C . GLY A 1 184 ? 19.685 6.564 -3.235 1.00 95.50 184 GLY A C 1
ATOM 1333 O O . GLY A 1 184 ? 18.977 7.564 -3.109 1.00 95.50 184 GLY A O 1
ATOM 1334 N N . VAL A 1 185 ? 19.607 5.534 -2.384 1.00 95.94 185 VAL A N 1
ATOM 1335 C CA . VAL A 1 185 ? 18.674 5.512 -1.242 1.00 95.94 185 VAL A CA 1
ATOM 1336 C C . VAL A 1 185 ? 18.982 6.641 -0.260 1.00 95.94 185 VAL A C 1
ATOM 1338 O O . VAL A 1 185 ? 18.070 7.376 0.116 1.00 95.94 185 VAL A O 1
ATOM 1341 N N . TYR A 1 186 ? 20.250 6.822 0.126 1.00 96.19 186 TYR A N 1
ATOM 1342 C CA . TYR A 1 186 ? 20.654 7.901 1.033 1.00 96.19 186 TYR A CA 1
ATOM 1343 C C . TYR A 1 186 ? 20.238 9.280 0.501 1.00 96.19 186 TYR A C 1
ATOM 1345 O O . TYR A 1 186 ? 19.637 10.075 1.226 1.00 96.19 186 TYR A O 1
ATOM 1353 N N . ASN A 1 187 ? 20.497 9.550 -0.779 1.00 94.88 187 ASN A N 1
ATOM 1354 C CA . ASN A 1 187 ? 20.127 10.804 -1.429 1.00 94.88 187 ASN A CA 1
ATOM 1355 C C . ASN A 1 187 ? 18.610 10.989 -1.496 1.00 94.88 187 ASN A C 1
ATOM 1357 O O . ASN A 1 187 ? 18.135 12.103 -1.289 1.00 94.88 187 ASN A O 1
ATOM 1361 N N . SER A 1 188 ? 17.851 9.918 -1.747 1.00 95.62 188 SER A N 1
ATOM 1362 C CA . SER A 1 188 ? 16.389 9.981 -1.739 1.00 95.62 188 SER A CA 1
ATOM 1363 C C . SER A 1 188 ? 15.858 10.332 -0.348 1.00 95.62 188 SER A C 1
ATOM 1365 O O . SER A 1 188 ? 15.102 11.288 -0.192 1.00 95.62 188 SER A O 1
ATOM 1367 N N . ILE A 1 189 ? 16.310 9.635 0.696 1.00 96.25 189 ILE A N 1
ATOM 1368 C CA . ILE A 1 189 ? 15.848 9.891 2.066 1.00 96.25 189 ILE A CA 1
ATOM 1369 C C . ILE A 1 189 ? 16.238 11.304 2.519 1.00 96.25 189 ILE A C 1
ATOM 1371 O O . ILE A 1 189 ? 15.421 12.029 3.080 1.00 96.25 189 ILE A O 1
ATOM 1375 N N . THR A 1 190 ? 17.467 11.740 2.259 1.00 95.62 190 THR A N 1
ATOM 1376 C CA . THR A 1 190 ? 17.929 13.058 2.716 1.00 95.62 190 THR A CA 1
ATOM 1377 C C . THR A 1 190 ? 17.298 14.208 1.933 1.00 95.62 190 THR A C 1
ATOM 1379 O O . THR A 1 190 ? 16.766 15.140 2.537 1.00 95.62 190 THR A O 1
ATOM 1382 N N . ASN A 1 191 ? 17.320 14.149 0.600 1.00 93.69 191 ASN A N 1
ATOM 1383 C CA . ASN A 1 191 ? 16.920 15.274 -0.246 1.00 93.69 191 ASN A CA 1
ATOM 1384 C C . ASN A 1 191 ? 15.442 15.243 -0.640 1.00 93.69 191 ASN A C 1
ATOM 1386 O O . ASN A 1 191 ? 14.822 16.299 -0.750 1.00 93.69 191 ASN A O 1
ATOM 1390 N N . ASN A 1 192 ? 14.870 14.054 -0.849 1.00 91.50 192 ASN A N 1
ATOM 1391 C CA . ASN A 1 192 ? 13.486 13.912 -1.306 1.00 91.50 192 ASN A CA 1
ATOM 1392 C C . ASN A 1 192 ? 12.494 13.681 -0.163 1.00 91.50 192 ASN A C 1
ATOM 1394 O O . ASN A 1 192 ? 11.301 13.880 -0.386 1.00 91.50 192 ASN A O 1
ATOM 1398 N N . PHE A 1 193 ? 12.960 13.307 1.034 1.00 95.19 193 PHE A N 1
ATOM 1399 C CA . PHE A 1 193 ? 12.110 13.128 2.212 1.00 95.19 193 PHE A CA 1
ATOM 1400 C C . PHE A 1 193 ? 12.410 14.152 3.313 1.00 95.19 193 PHE A C 1
ATOM 1402 O O . PHE A 1 193 ? 11.627 15.080 3.490 1.00 95.19 193 PHE A O 1
ATOM 1409 N N . ILE A 1 194 ? 13.552 14.046 4.006 1.00 94.62 194 ILE A N 1
ATOM 1410 C CA . ILE A 1 194 ? 13.843 14.852 5.208 1.00 94.62 194 ILE A CA 1
ATOM 1411 C C . ILE A 1 194 ? 13.747 16.353 4.913 1.00 94.62 194 ILE A C 1
ATOM 1413 O O . ILE A 1 194 ? 12.936 17.023 5.536 1.00 94.62 194 ILE A O 1
ATOM 1417 N N . ARG A 1 195 ? 14.486 16.860 3.916 1.00 91.88 195 ARG A N 1
ATOM 1418 C CA . ARG A 1 195 ? 14.493 18.295 3.551 1.00 91.88 195 ARG A CA 1
ATOM 1419 C C . ARG A 1 195 ? 13.167 18.839 3.008 1.00 91.88 195 ARG A C 1
ATOM 1421 O O . ARG A 1 195 ? 13.034 20.044 2.833 1.00 91.88 195 ARG A O 1
ATOM 1428 N N . LYS A 1 196 ? 12.232 17.966 2.620 1.00 88.12 196 LYS A N 1
ATOM 1429 C CA . LYS A 1 196 ? 10.903 18.378 2.138 1.00 88.12 196 LYS A CA 1
ATOM 1430 C C . LYS A 1 196 ? 9.862 18.366 3.251 1.00 88.12 196 LYS A C 1
ATOM 1432 O O . LYS A 1 196 ? 8.861 19.066 3.141 1.00 88.12 196 LYS A O 1
ATOM 1437 N N . CYS A 1 197 ? 10.068 17.542 4.276 1.00 83.88 197 CYS A N 1
ATOM 1438 C CA . CYS A 1 197 ? 9.152 17.403 5.403 1.00 83.88 197 CYS A CA 1
ATOM 1439 C C . CYS A 1 197 ? 9.533 18.284 6.602 1.00 83.88 197 CYS A C 1
ATOM 1441 O O . CYS A 1 197 ? 8.651 18.587 7.404 1.00 83.88 197 CYS A O 1
ATOM 1443 N N . TYR A 1 198 ? 10.805 18.683 6.708 1.00 77.00 198 TYR A N 1
ATOM 1444 C CA . TYR A 1 198 ? 11.383 19.505 7.775 1.00 77.00 198 TYR A CA 1
ATOM 1445 C C . TYR A 1 198 ? 12.272 20.597 7.179 1.00 77.00 198 TYR A C 1
ATOM 1447 O O . TYR A 1 198 ? 12.259 21.712 7.741 1.00 77.00 198 TYR A O 1
#

pLDDT: mean 92.35, std 9.79, range [53.81, 98.56]

Secondary structure (DSSP, 8-state):
-BTTTTB--EEES--SBS-HHHHHHHHHHHTTSPPGGGPPPPSEEEHHHHHHHHHHTT--B--GGGG--HHHHHHHHHHHHHHHHHHHHHTSS------PPPP-EEEEEEEE-TT--EEEEEEEEE-TTPPTT---GGGSBTTTEEE-SS-EEE--S-HHHHHHHTHHHHHHHHHHT-SSHHHHHHHIIIIIIIHHH-

Solvent-accessible surface area (backbone atoms only — not comparable to full-atom values): 10905 Å² total; per-residue (Å²): 50,37,9,77,78,64,40,47,28,22,54,32,55,62,70,28,51,76,52,60,61,60,50,11,47,52,34,26,59,46,55,80,46,80,39,82,94,80,39,78,53,60,44,66,38,45,35,69,64,34,43,50,51,26,58,77,68,74,44,65,67,49,65,53,72,79,75,60,47,73,68,56,52,53,52,50,54,52,53,52,54,50,49,56,50,48,63,64,45,65,81,50,94,81,78,90,76,88,80,74,82,75,76,75,51,58,49,62,49,64,51,69,51,99,86,55,48,21,30,11,39,35,45,58,84,52,60,82,90,56,63,89,75,64,68,48,16,45,44,36,88,30,10,5,25,24,23,31,74,87,44,54,30,54,52,73,75,64,33,68,64,32,45,79,44,26,44,18,39,48,30,46,56,34,31,77,76,33,99,42,62,70,59,12,48,51,48,24,48,50,62,52,40,50,66,70,80,104

Mean predicted aligned error: 4.78 Å

Organism: NCBI:txid38151

InterPro domains:
  IPR000246 Peptidase T2, asparaginase 2 [PF01112] (1-190)
  IPR000246 Peptidase T2, asparaginase 2 [PTHR10188] (1-193)
  IPR029055 Nucleophile aminohydrolases, N-terminal [SSF56235] (1-193)
  IPR037464 Threonine aspartase 1 [cd04514] (1-194)

Radius of gyration: 19.28 Å; Cα contacts (8 Å, |Δi|>4): 348; chains: 1; bounding box: 44×43×55 Å

Nearest PDB structures (foldseek):
  2a8i-assembly1_B  TM=9.265E-01  e=1.529E-13  Homo sapiens
  3c17-assembly1_A  TM=8.763E-01  e=5.719E-09  Escherichia coli K-12
  4pv3-assembly1_B  TM=9.243E-01  e=4.463E-05  Phaseolus vulgaris
  2gez-assembly2_H  TM=9.055E-01  e=2.748E-04  Lupinus luteus
  7qtc-assembly1_DDD  TM=9.094E-01  e=4.536E-04  Escherichia coli

Foldseek 3Di:
DWAAVQFAFFEWLEAQQPDR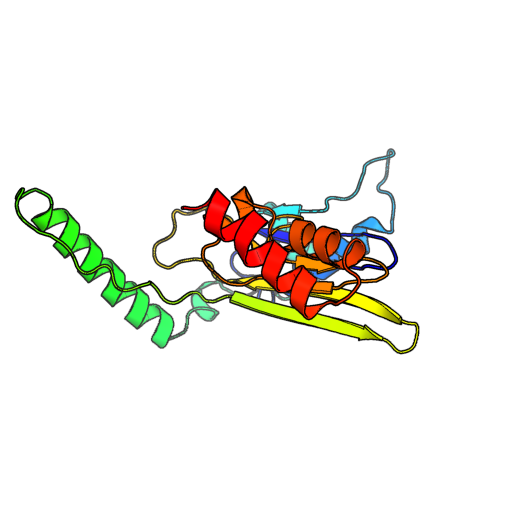QVLSVVQRVCQVDADPPRDGRDRYYYDVRSVVSCVVVVGHGGHRVVVQDPVNVVLLVVVVVVVVVVVVCVVPPDDDDDDDDFDWFKDKDWDADPVQIIDIAIDGPGTHPDDRRDGFQRRDPLQQWDHHSPDTDGDTDDRVLSNVLSLRNCLVVLCVVDPDSVVSNVCSCVPSRPVVVD